Protein AF-A0A2V6ZRY5-F1 (afdb_monomer)

pLDDT: mean 78.39, std 19.91, range [30.03, 98.38]

Secondary structure (DSSP, 8-state):
------PPPP-PPPPPPPP-----HHHHHHHHHHHHHHHHHHHHHHHHHHHHHHHH-SS--HHHHHHHHHHHHHHTT-SEEEEEEEETTEEEEEEEEESS---STTT-EEE--TTSHHHHHHHHTS-EEES-TTS-TTT-HHHHHHHHHHT--EEEEEEEEETTEEEEEEEEEESS--PPPHHHHHHHHHHHHHHHHHHHHHHHHHHHHHHHHHHHHHHHHHHHHHH-TT--HHHHHHHHHHHHHHTT-S-EEEEEE-SSEEEEEEEES--HHHHTTHHHH-SEE--TTSHHHHHHHH-S----S-STTSPPPTT---------PPPP-

Sequence (329 aa):
MRRDAKPTKAKVEARPSAARKPRERKGSTVRDLEKHLAEALEREKATSEILRVIGSSSTDIQPVFDTVAESAARLCQASDTSIFRLDGDRLRRVAHHGSIPAGVIGGFTVPLVRGSFAGRSVLDGRIVHIADAQTEADEFPEGSESARRLGFRAILCIPLIREGVTIGAISLRDTKVRLFTDRQVALLQTFADQAVIAIENVRLFNETKEALAQQTATGEILRVISSSPTDVQPVFDVIVERAVRLCGARFGRVYRYDGDTIHMVAGYGLGAAGLGVVHRIFPRPASADTIVGRVILTRQPACRHCYRECAPLPGARAEEPRARSRQPA

Solvent-accessible surface area (backbone atoms only — not comparable to full-atom values): 18730 Å² total; per-residue (Å²): 136,90,82,89,87,80,86,90,77,92,78,86,83,78,80,83,80,81,81,78,77,82,91,67,73,68,67,58,54,51,54,53,49,51,50,51,49,51,57,49,49,53,53,50,49,50,52,51,48,50,53,50,44,44,72,72,35,55,85,50,58,63,68,44,44,44,50,48,21,43,49,47,14,64,76,55,70,35,49,17,17,38,33,29,36,59,55,91,70,27,31,33,29,73,26,69,29,63,78,57,81,66,70,61,77,69,71,43,65,44,63,61,36,70,29,21,56,58,22,29,9,34,77,68,64,34,76,37,78,38,34,49,34,55,74,39,44,88,73,19,43,59,28,11,51,51,18,58,75,50,57,36,17,13,39,39,23,41,38,25,62,54,99,89,42,54,53,19,29,41,34,41,32,22,68,53,76,42,75,80,49,72,68,42,52,53,50,50,48,53,50,34,55,52,50,40,53,42,54,47,48,34,49,54,45,50,53,51,52,51,50,49,52,53,50,51,55,50,52,50,49,51,49,43,48,69,74,31,82,88,49,68,62,68,40,42,44,51,50,22,43,51,51,18,64,76,68,71,46,78,50,34,68,36,73,47,71,81,85,63,38,32,33,74,74,27,68,26,70,64,52,77,73,55,56,72,46,45,74,77,59,34,71,34,69,69,39,74,93,38,74,68,24,31,28,67,75,68,73,45,94,78,85,80,96,67,79,86,83,58,81,71,62,94,87,62,80,80,78,77,81,78,79,80,76,84,76,91,131

Foldseek 3Di:
DDDDDDDDDDDDDDDDDDDDDDPDPPPVVVVVVVVVVVLVVLLVVLLVVLVVCLVVCLADLLVSQQSLFVSLCVSLVFQKKWWWFDDPQWTATQYIDHDFDDPDHRPDIDGLDQLAQFNVCQVVVHKRWFQAQLPCCPRRVVNNVVCVVRQWGTKIWHFLADPNHTGTIMMGTHNHRDTGDPVSVVSSNSSSPSSSVSVVSNVVSVVVVLVVLVVVLVVVLVVQCVVCVPDCLVSQASVQVSVCVSVVHQKGWDWDDPPFWIATRYMDNQDPVRVVVRVVPPGDGQDCLDLVSVCVVVVDHDDDPDPVPDDDDVPDDDDDPPDPDDDDD

Structure (mmCIF, N/CA/C/O backbone):
data_AF-A0A2V6ZRY5-F1
#
_entry.id   AF-A0A2V6ZRY5-F1
#
loop_
_atom_site.group_PDB
_atom_site.id
_atom_site.type_symbol
_atom_site.label_atom_id
_atom_site.label_alt_id
_atom_site.label_comp_id
_atom_site.label_asym_id
_atom_site.label_entity_id
_atom_site.label_seq_id
_atom_site.pdbx_PDB_ins_code
_atom_site.Cartn_x
_atom_site.Cartn_y
_atom_site.Cartn_z
_atom_site.occupancy
_atom_site.B_iso_or_equiv
_atom_site.auth_seq_id
_atom_site.auth_comp_id
_atom_site.auth_asym_id
_atom_site.auth_atom_id
_atom_site.pdbx_PDB_model_num
ATOM 1 N N . MET A 1 1 ? -84.187 36.706 65.113 1.00 35.41 1 MET A N 1
ATOM 2 C CA . MET A 1 1 ? -84.278 38.125 64.691 1.00 35.41 1 MET A CA 1
ATOM 3 C C . MET A 1 1 ? -82.862 38.683 64.631 1.00 35.41 1 MET A C 1
ATOM 5 O O . MET A 1 1 ? -82.179 38.656 65.639 1.00 35.41 1 MET A O 1
ATOM 9 N N . ARG A 1 2 ? -82.295 38.719 63.420 1.00 35.34 2 ARG A N 1
ATOM 10 C CA . ARG A 1 2 ? -81.981 39.919 62.609 1.00 35.34 2 ARG A CA 1
ATOM 11 C C . ARG A 1 2 ? -80.841 40.775 63.194 1.00 35.34 2 ARG A C 1
ATOM 13 O O . ARG A 1 2 ? -81.041 41.492 64.162 1.00 35.34 2 ARG A O 1
ATOM 20 N N . ARG A 1 3 ? -79.669 40.676 62.551 1.00 31.88 3 ARG A N 1
ATOM 21 C CA . ARG A 1 3 ? -78.546 41.624 62.601 1.00 31.88 3 ARG A CA 1
ATOM 22 C C . ARG A 1 3 ? -78.358 42.221 61.207 1.00 31.88 3 ARG A C 1
ATOM 24 O O . ARG A 1 3 ? -78.530 41.521 60.211 1.00 31.88 3 ARG A O 1
ATOM 31 N N . ASP A 1 4 ? -78.038 43.506 61.206 1.00 33.28 4 ASP A N 1
ATOM 32 C CA . ASP A 1 4 ? -77.989 44.422 60.073 1.00 33.28 4 ASP A CA 1
ATOM 33 C C . ASP A 1 4 ? -76.926 44.112 59.013 1.00 33.28 4 ASP A C 1
ATOM 35 O O . ASP A 1 4 ? -75.841 43.601 59.296 1.00 33.28 4 ASP A O 1
ATOM 39 N N . ALA A 1 5 ? -77.258 44.499 57.780 1.00 35.84 5 ALA A N 1
ATOM 40 C CA . ALA A 1 5 ? -76.415 44.442 56.596 1.00 35.84 5 ALA A CA 1
ATOM 41 C C . ALA A 1 5 ? -75.591 45.734 56.417 1.00 35.84 5 ALA A C 1
ATOM 43 O O . ALA A 1 5 ? -76.084 46.841 56.632 1.00 35.84 5 ALA A O 1
ATOM 44 N N . LYS A 1 6 ? -74.346 45.587 55.943 1.00 35.59 6 LYS A N 1
ATOM 45 C CA . LYS A 1 6 ? -73.490 46.657 55.395 1.00 35.59 6 LYS A CA 1
ATOM 46 C C . LYS A 1 6 ? -72.844 46.191 54.076 1.00 35.59 6 LYS A C 1
ATOM 48 O O . LYS A 1 6 ? -72.680 44.987 53.892 1.00 35.59 6 LYS A O 1
ATOM 53 N N . PRO A 1 7 ? -72.498 47.116 53.156 1.00 37.16 7 PRO A N 1
ATOM 54 C CA . PRO A 1 7 ? -72.316 46.816 51.737 1.00 37.16 7 PRO A CA 1
ATOM 55 C C . PRO A 1 7 ? -70.890 46.384 51.363 1.00 37.16 7 PRO A C 1
ATOM 57 O O . PRO A 1 7 ? -69.896 46.838 51.932 1.00 37.16 7 PRO A O 1
ATOM 60 N N . THR A 1 8 ? -70.818 45.528 50.346 1.00 31.80 8 THR A N 1
ATOM 61 C CA . THR A 1 8 ? -69.624 44.874 49.801 1.00 31.80 8 THR A CA 1
ATOM 62 C C . THR A 1 8 ? -68.869 45.793 48.833 1.00 31.80 8 THR A C 1
ATOM 64 O O . THR A 1 8 ? -69.433 46.246 47.840 1.00 31.80 8 THR A O 1
ATOM 67 N N . LYS A 1 9 ? -67.575 46.043 49.082 1.00 33.91 9 LYS A N 1
ATOM 68 C CA . LYS A 1 9 ? -66.641 46.624 48.099 1.00 33.91 9 LYS A CA 1
ATOM 69 C C . LYS A 1 9 ? -65.772 45.520 47.491 1.00 33.91 9 LYS A C 1
ATOM 71 O O . LYS A 1 9 ? -65.221 44.692 48.213 1.00 33.91 9 LYS A O 1
ATOM 76 N N . ALA A 1 10 ? -65.673 45.543 46.165 1.00 35.66 10 ALA A N 1
ATOM 77 C CA . ALA A 1 10 ? -64.893 44.638 45.330 1.00 35.66 10 ALA A CA 1
ATOM 78 C C . ALA A 1 10 ? -63.391 44.680 45.659 1.00 35.66 10 ALA A C 1
ATOM 80 O O . ALA A 1 10 ? -62.819 45.754 45.858 1.00 35.66 10 ALA A O 1
ATOM 81 N N . LYS A 1 11 ? -62.751 43.504 45.672 1.00 34.44 11 LYS A N 1
ATOM 82 C CA . LYS A 1 11 ? -61.301 43.335 45.813 1.00 34.44 11 LYS A CA 1
ATOM 83 C C . LYS A 1 11 ? -60.785 42.607 44.571 1.00 34.44 11 LYS A C 1
ATOM 85 O O . LYS A 1 11 ? -61.231 41.509 44.266 1.00 34.44 11 LYS A O 1
ATOM 90 N N . VAL A 1 12 ? -59.901 43.282 43.843 1.00 32.75 12 VAL A N 1
ATOM 91 C CA . VAL A 1 12 ? -59.248 42.835 42.606 1.00 32.75 12 VAL A CA 1
ATOM 92 C C . VAL A 1 12 ? -58.371 41.611 42.890 1.00 32.75 12 VAL A C 1
ATOM 94 O O . VAL A 1 12 ? -57.521 41.656 43.779 1.00 32.75 12 VAL A O 1
ATOM 97 N N . GLU A 1 13 ? -58.576 40.528 42.139 1.00 32.94 13 GLU A N 1
ATOM 98 C CA . GLU A 1 13 ? -57.739 39.325 42.172 1.00 32.94 13 GLU A CA 1
ATOM 99 C C . GLU A 1 13 ? -56.397 39.579 41.469 1.00 32.94 13 GLU A C 1
ATOM 101 O O . GLU A 1 13 ? -56.337 39.906 40.282 1.00 32.94 13 GLU A O 1
ATOM 106 N N . ALA A 1 14 ? -55.300 39.408 42.208 1.00 34.03 14 ALA A N 1
ATOM 107 C CA . ALA A 1 14 ? -53.952 39.370 41.660 1.00 34.03 14 ALA A CA 1
ATOM 108 C C . ALA A 1 14 ? -53.638 37.948 41.161 1.00 34.03 14 ALA A C 1
ATOM 110 O O . ALA A 1 14 ? -53.681 36.988 41.929 1.00 34.03 14 ALA A O 1
ATOM 111 N N . ARG A 1 15 ? -53.296 37.818 39.872 1.00 34.38 15 ARG A N 1
ATOM 112 C CA . ARG A 1 15 ? -52.762 36.581 39.276 1.00 34.38 15 ARG A CA 1
ATOM 113 C C . ARG A 1 15 ? -51.435 36.186 39.948 1.00 34.38 15 ARG A C 1
ATOM 115 O O . ARG A 1 15 ? -50.580 37.060 40.107 1.00 34.38 15 ARG A O 1
ATOM 122 N N . PRO A 1 16 ? -51.195 34.901 40.266 1.00 38.09 16 PRO A N 1
ATOM 123 C CA . PRO A 1 16 ? -49.882 34.459 40.716 1.00 38.09 16 PRO A CA 1
ATOM 124 C C . PRO A 1 16 ? -48.860 34.532 39.572 1.00 38.09 16 PRO A C 1
ATOM 126 O O . PRO A 1 16 ? -49.174 34.299 38.401 1.00 38.09 16 PRO A O 1
ATOM 129 N N . SER A 1 17 ? -47.635 34.912 39.930 1.00 38.03 17 SER A N 1
ATOM 130 C CA . SER A 1 17 ? -46.529 35.169 39.014 1.00 38.03 17 SER A CA 1
ATOM 131 C C . SER A 1 17 ? -46.061 33.896 38.304 1.00 38.03 17 SER A C 1
ATOM 133 O O . SER A 1 17 ? -45.967 32.814 38.882 1.00 38.03 17 SER A O 1
ATOM 135 N N . ALA A 1 18 ? -45.743 34.036 37.017 1.00 42.31 18 ALA A N 1
ATOM 136 C CA . ALA A 1 18 ? -45.113 32.987 36.233 1.00 42.31 18 ALA A CA 1
ATOM 137 C C . ALA A 1 18 ? -43.723 32.667 36.806 1.00 42.31 18 ALA A C 1
ATOM 139 O O . ALA A 1 18 ? -42.818 33.505 36.781 1.00 42.31 18 ALA A O 1
ATOM 140 N N . ALA A 1 19 ? -43.544 31.436 37.287 1.00 40.00 19 ALA A N 1
ATOM 141 C CA . ALA A 1 19 ? -42.240 30.893 37.631 1.00 40.00 19 ALA A CA 1
ATOM 142 C C . ALA A 1 19 ? -41.327 30.920 36.391 1.00 40.00 19 ALA A C 1
ATOM 144 O O . ALA A 1 19 ? -41.584 30.283 35.366 1.00 40.00 19 ALA A O 1
ATOM 145 N N . ARG A 1 20 ? -40.251 31.701 36.484 1.00 42.38 20 ARG A N 1
ATOM 146 C CA . ARG A 1 20 ? -39.189 31.811 35.481 1.00 42.38 20 ARG A CA 1
ATOM 147 C C . ARG A 1 20 ? -38.480 30.452 35.376 1.00 42.38 20 ARG A C 1
ATOM 149 O O . ARG A 1 20 ? -37.844 30.025 36.334 1.00 42.38 20 ARG A O 1
ATOM 156 N N . LYS A 1 21 ? -38.568 29.773 34.225 1.00 42.03 21 LYS A N 1
ATOM 157 C CA . LYS A 1 21 ? -37.755 28.573 33.942 1.00 42.03 21 LYS A CA 1
ATOM 158 C C . LYS A 1 21 ? -36.252 28.922 34.021 1.00 42.03 21 LYS A C 1
ATOM 160 O O . LYS A 1 21 ? -35.872 29.970 33.487 1.00 42.03 21 LYS A O 1
ATOM 165 N N . PRO A 1 22 ? -35.393 28.075 34.619 1.00 39.75 22 PRO A N 1
ATOM 166 C CA . PRO A 1 22 ? -33.953 28.317 34.674 1.00 39.75 22 PRO A CA 1
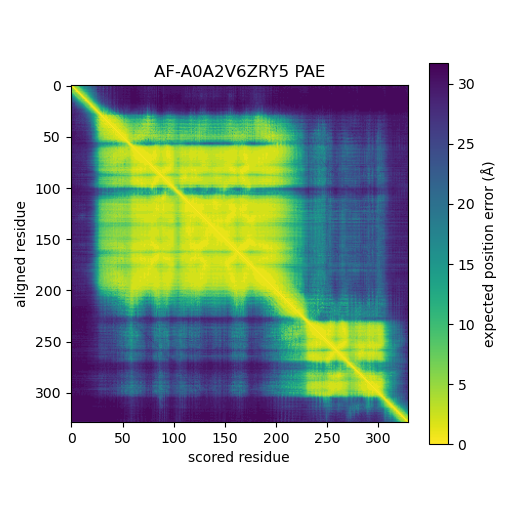ATOM 167 C C . PRO A 1 22 ? -33.320 28.392 33.275 1.00 39.75 22 PRO A C 1
ATOM 169 O O . PRO A 1 22 ? -33.523 27.527 32.419 1.00 39.75 22 PRO A O 1
ATOM 172 N N . ARG A 1 23 ? -32.535 29.450 33.044 1.00 48.59 23 ARG A N 1
ATOM 173 C CA . ARG A 1 23 ? -31.664 29.640 31.875 1.00 48.59 23 ARG A CA 1
ATOM 174 C C . ARG A 1 23 ? -30.413 28.757 32.016 1.00 48.59 23 ARG A C 1
ATOM 176 O O . ARG A 1 23 ? -29.354 29.271 32.342 1.00 48.59 23 ARG A O 1
ATOM 183 N N . GLU A 1 24 ? -30.509 27.458 31.739 1.00 46.34 24 GLU A N 1
ATOM 184 C CA . GLU A 1 24 ? -29.328 26.560 31.758 1.00 46.34 24 GLU A CA 1
ATOM 185 C C . GLU A 1 24 ? -28.996 25.885 30.417 1.00 46.34 24 GLU A C 1
ATOM 187 O O . GLU A 1 24 ? -28.011 25.168 30.304 1.00 46.34 24 GLU A O 1
ATOM 192 N N . ARG A 1 25 ? -29.734 26.162 29.335 1.00 51.06 25 ARG A N 1
ATOM 193 C CA . ARG A 1 25 ? -29.522 25.462 28.049 1.00 51.06 25 ARG A CA 1
ATOM 194 C C . ARG A 1 25 ? -28.427 26.011 27.125 1.00 51.06 25 ARG A C 1
ATOM 196 O O . ARG A 1 25 ? -28.101 25.331 26.163 1.00 51.06 25 ARG A O 1
ATOM 203 N N . LYS A 1 26 ? -27.872 27.209 27.363 1.00 52.03 26 LYS A N 1
ATOM 204 C CA . LYS A 1 26 ? -26.890 27.830 26.439 1.00 52.03 26 LYS A CA 1
ATOM 205 C C . LYS A 1 26 ? -25.437 27.389 26.665 1.00 52.03 26 LYS A C 1
ATOM 207 O O . LYS A 1 26 ? -24.651 27.440 25.731 1.00 52.03 26 LYS A O 1
ATOM 212 N N . GLY A 1 27 ? -25.073 26.968 27.879 1.00 51.88 27 GLY A N 1
ATOM 213 C CA . GLY A 1 27 ? -23.689 26.601 28.211 1.00 51.88 27 GLY A CA 1
ATOM 214 C C . GLY A 1 27 ? -23.271 25.214 27.710 1.00 51.88 27 GLY A C 1
ATOM 215 O O . GLY A 1 27 ? -22.116 25.033 27.338 1.00 51.88 27 GLY A O 1
ATOM 216 N N . SER A 1 28 ? -24.201 24.252 27.657 1.00 58.53 28 SER A N 1
ATOM 217 C CA . SER A 1 28 ? -23.922 22.909 27.128 1.00 58.53 28 SER A CA 1
ATOM 218 C C . SER A 1 28 ? -23.774 22.918 25.607 1.00 58.53 28 SER A C 1
ATOM 220 O O . SER A 1 28 ? -22.816 22.368 25.084 1.00 58.53 28 SER A O 1
ATOM 222 N N . THR A 1 29 ? -24.643 23.648 24.900 1.00 73.56 29 THR A N 1
ATOM 223 C CA . THR A 1 29 ? -24.618 23.721 23.429 1.00 73.56 29 THR A CA 1
ATOM 224 C C . THR A 1 29 ? -23.349 24.367 22.889 1.00 73.56 29 THR A C 1
ATOM 226 O O . THR A 1 29 ? -22.837 23.913 21.874 1.00 73.56 29 THR A O 1
ATOM 229 N N . VAL A 1 30 ? -22.828 25.407 23.549 1.00 81.19 30 VAL A N 1
ATOM 230 C CA . VAL A 1 30 ? -21.580 26.061 23.120 1.00 81.19 30 VAL A CA 1
ATOM 231 C C . VAL A 1 30 ? -20.383 25.127 23.298 1.00 81.19 30 VAL A C 1
ATOM 233 O O . VAL A 1 30 ? -19.605 24.988 22.365 1.00 81.19 30 VAL A O 1
ATOM 236 N N . ARG A 1 31 ? -20.278 24.412 24.426 1.00 76.19 31 ARG A N 1
ATOM 237 C CA . ARG A 1 31 ? -19.193 23.436 24.644 1.00 76.19 31 ARG A CA 1
ATOM 238 C C . ARG A 1 31 ? -19.259 22.260 23.670 1.00 76.19 31 ARG A C 1
ATOM 240 O O . ARG A 1 31 ? -18.225 21.817 23.177 1.00 76.19 31 ARG A O 1
ATOM 247 N N . ASP A 1 32 ? -20.461 21.775 23.368 1.00 78.44 32 ASP A N 1
ATOM 248 C CA . ASP A 1 32 ? -20.658 20.700 22.391 1.00 78.44 32 ASP A CA 1
ATOM 249 C C . ASP A 1 32 ? -20.286 21.164 20.969 1.00 78.44 32 ASP A C 1
ATOM 251 O O . ASP A 1 32 ? -19.623 20.437 20.229 1.00 78.44 32 ASP A O 1
ATOM 255 N N . LEU A 1 33 ? -20.643 22.402 20.602 1.00 82.88 33 LEU A N 1
ATOM 256 C CA . LEU A 1 33 ? -20.250 23.027 19.333 1.00 82.88 33 LEU A CA 1
ATOM 257 C C . LEU A 1 33 ? -18.738 23.258 19.240 1.00 82.88 33 LEU A C 1
ATOM 259 O O . LEU A 1 33 ? -18.149 22.949 18.208 1.00 82.88 33 LEU A O 1
ATOM 263 N N . GLU A 1 34 ? -18.103 23.758 20.301 1.00 87.69 34 GLU A N 1
ATOM 264 C CA . GLU A 1 34 ? -16.647 23.943 20.375 1.00 87.69 34 GLU A CA 1
ATOM 265 C C . GLU A 1 34 ? -15.915 22.609 20.207 1.00 87.69 34 GLU A C 1
ATOM 267 O O . GLU A 1 34 ? -14.947 22.524 19.449 1.00 87.69 34 GLU A O 1
ATOM 272 N N . LYS A 1 35 ? -16.417 21.543 20.840 1.00 83.81 35 LYS A N 1
ATOM 273 C CA . LYS A 1 35 ? -15.882 20.190 20.678 1.00 83.81 35 LYS A CA 1
ATOM 274 C C . LYS A 1 35 ? -16.042 19.686 19.242 1.00 83.81 35 LYS A C 1
ATOM 276 O O . LYS A 1 35 ? -15.069 19.222 18.653 1.00 83.81 35 LYS A O 1
ATOM 281 N N . HIS A 1 36 ? -17.232 19.804 18.652 1.00 82.00 36 HIS A N 1
ATOM 282 C CA . HIS A 1 36 ? -17.460 19.392 17.264 1.00 82.00 36 HIS A CA 1
ATOM 283 C C . HIS A 1 36 ? -16.598 20.181 16.273 1.00 82.00 36 HIS A C 1
ATOM 285 O O . HIS A 1 36 ? -16.081 19.595 15.320 1.00 82.00 36 HIS A O 1
ATOM 291 N N . LEU A 1 37 ? -16.411 21.483 16.505 1.00 85.94 37 LEU A N 1
ATOM 292 C CA . LEU A 1 37 ? -15.556 22.337 15.688 1.00 85.94 37 LEU A CA 1
ATOM 293 C C . LEU A 1 37 ? -14.088 21.923 15.803 1.00 85.94 37 LEU A C 1
ATOM 295 O O . LEU A 1 37 ? -13.422 21.791 14.781 1.00 85.94 37 LEU A O 1
ATOM 299 N N . ALA A 1 38 ? -13.597 21.658 17.015 1.00 83.19 38 ALA A N 1
ATOM 300 C CA . ALA A 1 38 ? -12.235 21.179 17.226 1.00 83.19 38 ALA A CA 1
ATOM 301 C C . ALA A 1 38 ? -11.992 19.841 16.510 1.00 83.19 38 ALA A C 1
ATOM 303 O O . ALA A 1 38 ? -11.007 19.687 15.792 1.00 83.19 38 ALA A O 1
ATOM 304 N N . GLU A 1 39 ? -12.921 18.890 16.627 1.00 82.69 39 GLU A N 1
ATOM 305 C CA . GLU A 1 39 ? -12.817 17.600 15.938 1.00 82.69 39 GLU A CA 1
ATOM 306 C C . GLU A 1 39 ? -12.916 17.737 14.406 1.00 82.69 39 GLU A C 1
ATOM 308 O O . GLU A 1 39 ? -12.304 16.962 13.669 1.00 82.69 39 GLU A O 1
ATOM 313 N N . ALA A 1 40 ? -13.706 18.689 13.901 1.00 83.12 40 ALA A N 1
ATOM 314 C CA . ALA A 1 40 ? -13.790 18.977 12.470 1.00 83.12 40 ALA A CA 1
ATOM 315 C C . ALA A 1 40 ? -12.489 19.601 11.944 1.00 83.12 40 ALA A C 1
ATOM 317 O O . ALA A 1 40 ? -11.995 19.173 10.901 1.00 83.12 40 ALA A O 1
ATOM 318 N N . LEU A 1 41 ? -11.913 20.541 12.696 1.00 84.38 41 LEU A N 1
ATOM 319 C CA . LEU A 1 41 ? -10.650 21.198 12.375 1.00 84.38 41 LEU A CA 1
ATOM 320 C C . LEU A 1 41 ? -9.487 20.196 12.358 1.00 84.38 41 LEU A C 1
ATOM 322 O O . LEU A 1 41 ? -8.671 20.217 11.445 1.00 84.38 41 LEU A O 1
ATOM 326 N N . GLU A 1 42 ? -9.416 19.285 13.332 1.00 83.88 42 GLU A N 1
ATOM 327 C CA . GLU A 1 42 ? -8.380 18.242 13.352 1.00 83.88 42 GLU A CA 1
ATOM 328 C C . GLU A 1 42 ? -8.496 17.294 12.152 1.00 83.88 42 GLU A C 1
ATOM 330 O O . GLU A 1 42 ? -7.490 16.943 11.531 1.00 83.88 42 GLU A O 1
ATOM 335 N N . ARG A 1 43 ? -9.725 16.942 11.754 1.00 79.06 43 ARG A N 1
ATOM 336 C CA . ARG A 1 43 ? -9.960 16.165 10.530 1.00 79.06 43 ARG A CA 1
ATOM 337 C C . ARG A 1 43 ? -9.483 16.909 9.279 1.00 79.06 43 ARG A C 1
ATOM 339 O O . ARG A 1 43 ? -8.857 16.303 8.408 1.00 79.06 43 ARG A O 1
ATOM 346 N N . GLU A 1 44 ? -9.795 18.197 9.175 1.00 85.56 44 GLU A N 1
ATOM 347 C CA . GLU A 1 44 ? -9.395 19.040 8.044 1.00 85.56 44 GLU A CA 1
ATOM 348 C C . GLU A 1 44 ? -7.873 19.194 7.966 1.00 85.56 44 GLU A C 1
ATOM 350 O O . GLU A 1 44 ? -7.296 19.046 6.887 1.00 85.56 44 GLU A O 1
ATOM 355 N N . LYS A 1 45 ? -7.207 19.401 9.108 1.00 84.75 45 LYS A N 1
ATOM 356 C CA . LYS A 1 45 ? -5.744 19.470 9.190 1.00 84.75 45 LYS A CA 1
ATOM 357 C C . LYS A 1 45 ? -5.088 18.183 8.708 1.00 84.75 45 LYS A C 1
ATOM 359 O O . LYS A 1 45 ? -4.198 18.260 7.870 1.00 84.75 45 LYS A O 1
ATOM 364 N N . ALA A 1 46 ? -5.538 17.020 9.182 1.00 79.94 46 ALA A N 1
ATOM 365 C CA . ALA A 1 46 ? -4.952 15.744 8.766 1.00 79.94 46 ALA A CA 1
ATOM 366 C C . ALA A 1 46 ? -5.174 15.462 7.274 1.00 79.94 46 ALA A C 1
ATOM 368 O O . ALA A 1 46 ? -4.260 15.035 6.578 1.00 79.94 46 ALA A O 1
ATOM 369 N N . THR A 1 47 ? -6.368 15.771 6.764 1.00 81.69 47 THR A N 1
ATOM 370 C CA . THR A 1 47 ? -6.668 15.686 5.326 1.00 81.69 47 THR A CA 1
ATOM 371 C C . THR A 1 47 ? -5.736 16.596 4.521 1.00 81.69 47 THR A C 1
ATOM 373 O O . THR A 1 47 ? -5.137 16.165 3.539 1.00 81.69 47 THR A O 1
ATOM 376 N N . SER A 1 48 ? -5.567 17.846 4.955 1.00 81.94 48 SER A N 1
ATOM 377 C CA . SER A 1 48 ? -4.691 18.819 4.292 1.00 81.94 48 SER A CA 1
ATOM 378 C C . SER A 1 48 ? -3.222 18.408 4.351 1.00 81.94 48 SER A C 1
ATOM 380 O O . SER A 1 48 ? -2.482 18.609 3.392 1.00 81.94 48 SER A O 1
ATOM 382 N N . GLU A 1 49 ? -2.791 17.812 5.460 1.00 84.31 49 GLU A N 1
ATOM 383 C CA . GLU A 1 49 ? -1.445 17.280 5.626 1.00 84.31 49 GLU A CA 1
ATOM 384 C C . GLU A 1 49 ? -1.173 16.119 4.669 1.00 84.31 49 GLU A C 1
ATOM 386 O O . GLU A 1 49 ? -0.174 16.166 3.954 1.00 84.31 49 GLU A O 1
ATOM 391 N N . ILE A 1 50 ? -2.081 15.141 4.575 1.00 84.31 50 ILE A N 1
ATOM 392 C CA . ILE A 1 50 ? -1.968 14.038 3.610 1.00 84.31 50 ILE A CA 1
ATOM 393 C C . ILE A 1 50 ? -1.898 14.594 2.184 1.00 84.31 50 ILE A C 1
ATOM 395 O O . ILE A 1 50 ? -0.979 14.256 1.440 1.00 84.31 50 ILE A O 1
ATOM 399 N N . LEU A 1 51 ? -2.804 15.505 1.813 1.00 79.94 51 LEU A N 1
ATOM 400 C CA . LEU A 1 51 ? -2.803 16.132 0.486 1.00 79.94 51 LEU A CA 1
ATOM 401 C C . LEU A 1 51 ? -1.504 16.902 0.198 1.00 79.94 51 LEU A C 1
ATOM 403 O O . LEU A 1 51 ? -0.981 16.833 -0.914 1.00 79.94 51 LEU A O 1
ATOM 407 N N . ARG A 1 52 ? -0.943 17.595 1.195 1.00 82.69 52 ARG A N 1
ATOM 408 C CA . ARG A 1 52 ? 0.351 18.282 1.076 1.00 82.69 52 ARG A CA 1
ATOM 409 C C . ARG A 1 52 ? 1.489 17.291 0.828 1.00 82.69 52 ARG A C 1
ATOM 411 O O . ARG A 1 52 ? 2.308 17.545 -0.050 1.00 82.69 52 ARG A O 1
ATOM 418 N N . VAL A 1 53 ? 1.527 16.175 1.562 1.00 80.69 53 VAL A N 1
ATOM 419 C CA . VAL A 1 53 ? 2.549 15.126 1.383 1.00 80.69 53 VAL A CA 1
ATOM 420 C C . VAL A 1 53 ? 2.425 14.470 0.007 1.00 80.69 53 VAL A C 1
ATOM 422 O O . VAL A 1 53 ? 3.445 14.224 -0.636 1.00 80.69 53 VAL A O 1
ATOM 425 N N . ILE A 1 54 ? 1.200 14.253 -0.486 1.00 77.88 54 ILE A N 1
ATOM 426 C CA . ILE A 1 54 ? 0.951 13.781 -1.858 1.00 77.88 54 ILE A CA 1
ATOM 427 C C . ILE A 1 54 ? 1.529 14.770 -2.875 1.00 77.88 54 ILE A C 1
ATOM 429 O O . ILE A 1 54 ? 2.218 14.361 -3.806 1.00 77.88 54 ILE A O 1
ATOM 433 N N . GLY A 1 55 ? 1.290 16.070 -2.683 1.00 71.81 55 GLY A N 1
ATOM 434 C CA . GLY A 1 55 ? 1.803 17.115 -3.570 1.00 71.81 55 GLY A CA 1
ATOM 435 C C . GLY A 1 55 ? 3.332 17.230 -3.580 1.00 71.81 55 GLY A C 1
ATOM 436 O O . GLY A 1 55 ? 3.905 17.572 -4.611 1.00 71.81 55 GLY A O 1
ATOM 437 N N . SER A 1 56 ? 4.004 16.930 -2.464 1.00 75.25 56 SER A N 1
ATOM 438 C CA . SER A 1 56 ? 5.467 17.018 -2.358 1.00 75.25 56 SER A CA 1
ATOM 439 C C . SER A 1 56 ? 6.213 15.732 -2.726 1.00 75.25 56 SER A C 1
ATOM 441 O O . SER A 1 56 ? 7.425 15.786 -2.926 1.00 75.25 56 SER A O 1
ATOM 443 N N . SER A 1 57 ? 5.528 14.584 -2.803 1.00 68.94 57 SER A N 1
ATOM 444 C CA . SER A 1 57 ? 6.154 13.255 -2.932 1.00 68.94 57 SER A CA 1
ATOM 445 C C . SER A 1 57 ? 5.781 12.579 -4.258 1.00 68.94 57 SER A C 1
ATOM 447 O O . SER A 1 57 ? 5.133 11.538 -4.288 1.00 68.94 57 SER A O 1
ATOM 449 N N . SER A 1 58 ? 6.182 13.178 -5.384 1.00 67.56 58 SER A N 1
ATOM 450 C CA . SER A 1 58 ? 5.831 12.682 -6.729 1.00 67.56 58 SER A CA 1
ATOM 451 C C . SER A 1 58 ? 6.558 11.394 -7.141 1.00 67.56 58 SER A C 1
ATOM 453 O O . SER A 1 58 ? 6.090 10.682 -8.026 1.00 67.56 58 SER A O 1
ATOM 455 N N . THR A 1 59 ? 7.693 11.083 -6.510 1.00 71.69 59 THR A N 1
ATOM 456 C CA . THR A 1 59 ? 8.568 9.954 -6.874 1.00 71.69 59 THR A CA 1
ATOM 457 C C . THR A 1 59 ? 8.575 8.809 -5.865 1.00 71.69 59 THR A C 1
ATOM 459 O O . THR A 1 59 ? 9.032 7.718 -6.197 1.00 71.69 59 THR A O 1
ATOM 462 N N . ASP A 1 60 ? 8.132 9.052 -4.630 1.00 80.62 60 ASP A N 1
ATOM 463 C CA . ASP A 1 60 ? 8.133 8.067 -3.547 1.00 80.62 60 ASP A CA 1
ATOM 464 C C . ASP A 1 60 ? 6.808 8.125 -2.796 1.00 80.62 60 ASP A C 1
ATOM 466 O O . ASP A 1 60 ? 6.376 9.174 -2.325 1.00 80.62 60 ASP A O 1
ATOM 470 N N . ILE A 1 61 ? 6.169 6.968 -2.691 1.00 86.94 61 ILE A N 1
ATOM 471 C CA . ILE A 1 61 ? 4.870 6.825 -2.053 1.00 86.94 61 ILE A CA 1
ATOM 472 C C . ILE A 1 61 ? 4.958 6.547 -0.555 1.00 86.94 61 ILE A C 1
ATOM 474 O O . ILE A 1 61 ? 3.978 6.745 0.165 1.00 86.94 61 ILE A O 1
ATOM 478 N N . GLN A 1 62 ? 6.110 6.080 -0.068 1.00 89.19 62 GLN A N 1
ATOM 479 C CA . GLN A 1 62 ? 6.251 5.639 1.315 1.00 89.19 62 GLN A CA 1
ATOM 480 C C . GLN A 1 62 ? 5.867 6.728 2.336 1.00 89.19 62 GLN A C 1
ATOM 482 O O . GLN A 1 62 ? 5.077 6.417 3.231 1.00 89.19 62 GLN A O 1
ATOM 487 N N . PRO A 1 63 ? 6.270 8.009 2.171 1.00 90.12 63 PRO A N 1
ATOM 488 C CA . PRO A 1 63 ? 5.868 9.072 3.093 1.00 90.12 63 PRO A CA 1
ATOM 489 C C . PRO A 1 63 ? 4.349 9.258 3.186 1.00 90.12 63 PRO A C 1
ATOM 491 O O . PRO A 1 63 ? 3.820 9.563 4.257 1.00 90.12 63 PRO A O 1
ATOM 494 N N . VAL A 1 64 ? 3.623 9.050 2.080 1.00 89.94 64 VAL A N 1
ATOM 495 C CA . VAL A 1 64 ? 2.158 9.149 2.070 1.00 89.94 64 VAL A CA 1
ATOM 496 C C . VAL A 1 64 ? 1.549 8.012 2.882 1.00 89.94 64 VAL A C 1
ATOM 498 O O . VAL A 1 64 ? 0.675 8.257 3.712 1.00 89.94 64 VAL A O 1
ATOM 501 N N . PHE A 1 65 ? 2.016 6.777 2.682 1.00 91.88 65 PHE A N 1
ATOM 502 C CA . PHE A 1 65 ? 1.512 5.634 3.441 1.00 91.88 65 PHE A CA 1
ATOM 503 C C . PHE A 1 65 ? 1.759 5.780 4.942 1.00 91.88 65 PHE A C 1
ATOM 505 O O . PHE A 1 65 ? 0.852 5.510 5.731 1.00 91.88 65 PHE A O 1
ATOM 512 N N . ASP A 1 66 ? 2.943 6.245 5.331 1.00 91.94 66 ASP A N 1
ATOM 513 C CA . ASP A 1 66 ? 3.284 6.459 6.736 1.00 91.94 66 ASP A CA 1
ATOM 514 C C . ASP A 1 66 ? 2.384 7.542 7.359 1.00 91.94 66 ASP A C 1
ATOM 516 O O . ASP A 1 66 ? 1.769 7.314 8.404 1.00 91.94 66 ASP A O 1
ATOM 520 N N . THR A 1 67 ? 2.194 8.666 6.655 1.00 92.56 67 THR A N 1
ATOM 521 C CA . THR A 1 67 ? 1.317 9.770 7.095 1.00 92.56 67 THR A CA 1
ATOM 522 C C . THR A 1 67 ? -0.143 9.328 7.238 1.00 92.56 67 THR A C 1
ATOM 524 O O . THR A 1 67 ? -0.821 9.694 8.204 1.00 92.56 67 THR A O 1
ATOM 527 N N . VAL A 1 68 ? -0.646 8.527 6.290 1.00 93.38 68 VAL A N 1
ATOM 528 C CA . VAL A 1 68 ? -2.010 7.982 6.338 1.00 93.38 68 VAL A CA 1
ATOM 529 C C . VAL A 1 68 ? -2.166 7.024 7.517 1.00 93.38 68 VAL A C 1
ATOM 531 O O . VAL A 1 68 ? -3.148 7.131 8.251 1.00 93.38 68 VAL A O 1
ATOM 534 N N . ALA A 1 69 ? -1.210 6.114 7.733 1.00 94.38 69 ALA A N 1
ATOM 535 C CA . ALA A 1 69 ? -1.275 5.146 8.825 1.00 94.38 69 ALA A CA 1
ATOM 536 C C . ALA A 1 69 ? -1.306 5.838 10.200 1.00 94.38 69 ALA A C 1
ATOM 538 O O . ALA A 1 69 ? -2.144 5.500 11.044 1.00 94.38 69 ALA A O 1
ATOM 539 N N . GLU A 1 70 ? -0.443 6.837 10.395 1.00 94.44 70 GLU A N 1
ATOM 540 C CA . GLU A 1 70 ? -0.388 7.655 11.609 1.00 94.44 70 GLU A CA 1
ATOM 541 C C . GLU A 1 70 ? -1.676 8.459 11.824 1.00 94.44 70 GLU A C 1
ATOM 543 O O . GLU A 1 70 ? -2.299 8.385 12.888 1.00 94.44 70 GLU A O 1
ATOM 548 N N . SER A 1 71 ? -2.126 9.189 10.801 1.00 93.69 71 SER A N 1
ATOM 549 C CA . SER A 1 71 ? -3.336 10.014 10.887 1.00 93.69 71 SER A CA 1
ATOM 550 C C . SER A 1 71 ? -4.581 9.176 11.168 1.00 93.69 71 SER A C 1
ATOM 552 O O . SER A 1 71 ? -5.417 9.566 11.988 1.00 93.69 71 SER A O 1
ATOM 554 N N . ALA A 1 72 ? -4.686 8.004 10.538 1.00 94.75 72 ALA A N 1
ATOM 555 C CA . ALA A 1 72 ? -5.769 7.057 10.758 1.00 94.75 72 ALA A CA 1
ATOM 556 C C . ALA A 1 72 ? -5.783 6.529 12.200 1.00 94.75 72 ALA A C 1
ATOM 558 O O . ALA A 1 72 ? -6.839 6.561 12.836 1.00 94.75 72 ALA A O 1
ATOM 559 N N . ALA A 1 73 ? -4.628 6.119 12.741 1.00 94.06 73 ALA A N 1
ATOM 560 C CA . ALA A 1 73 ? -4.532 5.621 14.116 1.00 94.06 73 ALA A CA 1
ATOM 561 C C . ALA A 1 73 ? -4.952 6.706 15.117 1.00 94.06 73 ALA A C 1
ATOM 563 O O . ALA A 1 73 ? -5.819 6.484 15.966 1.00 94.06 73 ALA A O 1
ATOM 564 N N . ARG A 1 74 ? -4.390 7.910 14.956 1.00 93.62 74 ARG A N 1
ATOM 565 C CA . ARG A 1 74 ? -4.627 9.062 15.831 1.00 93.62 74 ARG A CA 1
ATOM 566 C C . ARG A 1 74 ? -6.089 9.508 15.824 1.00 93.62 74 ARG A C 1
ATOM 568 O O . ARG A 1 74 ? -6.701 9.619 16.884 1.00 93.62 74 ARG A O 1
ATOM 575 N N . LEU A 1 75 ? -6.669 9.753 14.649 1.00 91.31 75 LEU A N 1
ATOM 576 C CA . LEU A 1 75 ? -8.018 10.323 14.544 1.00 91.31 75 LEU A CA 1
ATOM 577 C C . LEU A 1 75 ? -9.133 9.301 14.779 1.00 91.31 75 LEU A C 1
ATOM 579 O O . LEU A 1 75 ? -10.206 9.666 15.262 1.00 91.31 75 LEU A O 1
ATOM 583 N N . CYS A 1 76 ? -8.888 8.021 14.489 1.00 93.06 76 CYS A N 1
ATOM 584 C CA . CYS A 1 76 ? -9.830 6.949 14.817 1.00 93.06 76 CYS A CA 1
ATOM 585 C C . CYS A 1 76 ? -9.609 6.361 16.218 1.00 93.06 76 CYS A C 1
ATOM 587 O O . CYS A 1 76 ? -10.319 5.425 16.606 1.00 93.06 76 CYS A O 1
ATOM 589 N N . GLN A 1 77 ? -8.646 6.908 16.971 1.00 92.19 77 GLN A N 1
ATOM 590 C CA . GLN A 1 77 ? -8.271 6.462 18.315 1.00 92.19 77 GLN A CA 1
ATOM 591 C C . GLN A 1 77 ? -8.064 4.940 18.363 1.00 92.19 77 GLN A C 1
ATOM 593 O O . GLN A 1 77 ? -8.537 4.259 19.273 1.00 92.19 77 GLN A O 1
ATOM 598 N N . ALA A 1 78 ? -7.446 4.394 17.316 1.00 93.81 78 ALA A N 1
ATOM 599 C CA . ALA A 1 78 ? -7.145 2.976 17.209 1.00 93.81 78 ALA A CA 1
ATOM 600 C C . ALA A 1 78 ? -5.800 2.690 17.879 1.00 93.81 78 ALA A C 1
ATOM 602 O O . ALA A 1 78 ? -4.900 3.529 17.862 1.00 93.81 78 ALA A O 1
ATOM 603 N N . SER A 1 79 ? -5.648 1.486 18.429 1.00 93.38 79 SER A N 1
ATOM 604 C CA . SER A 1 79 ? -4.348 1.038 18.943 1.00 93.38 79 SER A CA 1
ATOM 605 C C . SER A 1 79 ? -3.325 0.848 17.813 1.00 93.38 79 SER A C 1
ATOM 607 O O . SER A 1 79 ? -2.118 0.866 18.061 1.00 93.38 79 SER A O 1
ATOM 609 N N . ASP A 1 80 ? -3.805 0.629 16.583 1.00 94.94 80 ASP A N 1
ATOM 610 C CA . ASP A 1 80 ? -2.971 0.310 15.434 1.00 94.94 80 ASP A CA 1
ATOM 611 C C . ASP A 1 80 ? -3.652 0.552 14.079 1.00 94.94 80 ASP A C 1
ATOM 613 O O . ASP A 1 80 ? -4.852 0.313 13.921 1.00 94.94 80 ASP A O 1
ATOM 617 N N . THR A 1 81 ? -2.843 0.941 13.092 1.00 96.00 81 THR A N 1
ATOM 618 C CA . THR A 1 81 ? -3.165 0.951 11.666 1.00 96.00 81 THR A CA 1
ATOM 619 C C . THR A 1 81 ? -2.126 0.163 10.871 1.00 96.00 81 THR A C 1
ATOM 621 O O . THR A 1 81 ? -0.920 0.298 11.080 1.00 96.00 81 THR A O 1
ATOM 624 N N . SER A 1 82 ? -2.576 -0.582 9.863 1.00 94.88 82 SER A N 1
ATOM 625 C CA . SER A 1 82 ? -1.727 -1.175 8.827 1.00 94.88 82 SER A CA 1
ATOM 626 C C . SER A 1 82 ? -2.273 -0.889 7.431 1.00 94.88 82 SER A C 1
ATOM 628 O O . SER A 1 82 ? -3.472 -1.022 7.197 1.00 94.88 82 SER A O 1
ATOM 630 N N . ILE A 1 83 ? -1.388 -0.562 6.490 1.00 95.56 83 ILE A N 1
ATOM 631 C CA . ILE A 1 83 ? -1.720 -0.446 5.064 1.00 95.56 83 ILE A CA 1
ATOM 632 C C . ILE A 1 83 ? -1.117 -1.637 4.330 1.00 95.56 83 ILE A C 1
ATOM 634 O O . ILE A 1 83 ? 0.074 -1.931 4.468 1.00 95.56 83 ILE A O 1
ATOM 638 N N . PHE A 1 84 ? -1.938 -2.315 3.539 1.00 94.88 84 PHE A N 1
ATOM 639 C CA . PHE A 1 84 ? -1.562 -3.468 2.740 1.00 94.88 84 PHE A CA 1
ATOM 640 C C . PHE A 1 84 ? -1.719 -3.167 1.259 1.00 94.88 84 PHE A C 1
ATOM 642 O O . PHE A 1 84 ? -2.728 -2.602 0.841 1.00 94.88 84 PHE A O 1
ATOM 649 N N . ARG A 1 85 ? -0.750 -3.616 0.465 1.00 94.12 85 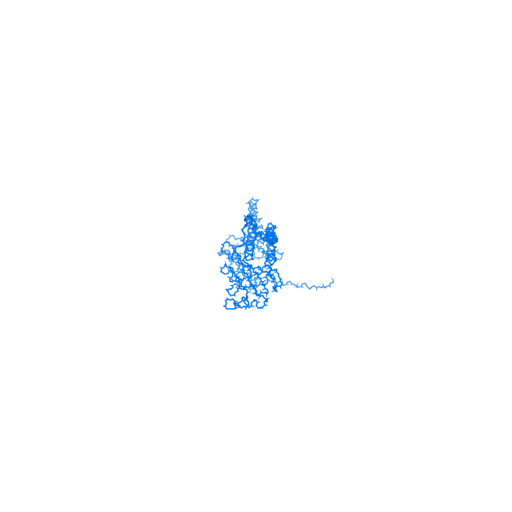ARG A N 1
ATOM 650 C CA . ARG A 1 85 ? -0.815 -3.612 -0.993 1.00 94.12 85 ARG A CA 1
ATOM 651 C C . ARG A 1 85 ? -0.937 -5.041 -1.500 1.00 94.12 85 ARG A C 1
ATOM 653 O O . ARG A 1 85 ? -0.304 -5.945 -0.951 1.00 94.12 85 ARG A O 1
ATOM 660 N N . LEU A 1 86 ? -1.750 -5.230 -2.529 1.00 93.12 86 LEU A N 1
ATOM 661 C CA . LEU A 1 86 ? -1.862 -6.504 -3.219 1.00 93.12 86 LEU A CA 1
ATOM 662 C C . LEU A 1 86 ? -0.569 -6.796 -3.995 1.00 93.12 86 LEU A C 1
ATOM 664 O O . LEU A 1 86 ? -0.067 -5.942 -4.724 1.00 93.12 86 LEU A O 1
ATOM 668 N N . ASP A 1 87 ? -0.027 -7.991 -3.796 1.00 89.31 87 ASP A N 1
ATOM 669 C CA . ASP A 1 87 ? 1.183 -8.508 -4.429 1.00 89.31 87 ASP A CA 1
ATOM 670 C C . ASP A 1 87 ? 0.943 -9.986 -4.775 1.00 89.31 87 ASP A C 1
ATOM 672 O O . ASP A 1 87 ? 1.073 -10.874 -3.929 1.00 89.31 87 ASP A O 1
ATOM 676 N N . GLY A 1 88 ? 0.466 -10.232 -5.999 1.00 88.75 88 GLY A N 1
ATOM 677 C CA . GLY A 1 88 ? 0.027 -11.557 -6.440 1.00 88.75 88 GLY A CA 1
ATOM 678 C C . GLY A 1 88 ? -1.152 -12.086 -5.617 1.00 88.75 88 GLY A C 1
ATOM 679 O O . GLY A 1 88 ? -2.226 -11.490 -5.597 1.00 88.75 88 GLY A O 1
ATOM 680 N N . ASP A 1 89 ? -0.946 -13.211 -4.937 1.00 88.81 89 ASP A N 1
ATOM 681 C CA . ASP A 1 89 ? -1.921 -13.888 -4.073 1.00 88.81 89 ASP A CA 1
ATOM 682 C C . ASP A 1 89 ? -1.814 -13.468 -2.592 1.00 88.81 89 ASP A C 1
ATOM 684 O O . ASP A 1 89 ? -2.367 -14.116 -1.694 1.00 88.81 89 ASP A O 1
ATOM 688 N N . ARG A 1 90 ? -1.078 -12.387 -2.303 1.00 91.56 90 ARG A N 1
ATOM 689 C CA . ARG A 1 90 ? -0.778 -11.938 -0.940 1.00 91.56 90 ARG A CA 1
ATOM 690 C C . ARG A 1 90 ? -0.982 -10.445 -0.759 1.00 91.56 90 ARG A C 1
ATOM 692 O O . ARG A 1 90 ? -0.824 -9.635 -1.662 1.00 91.56 90 ARG A O 1
ATOM 699 N N . LEU A 1 91 ? -1.293 -10.076 0.475 1.00 93.00 91 LEU A N 1
ATOM 700 C CA . LEU A 1 91 ? -1.356 -8.702 0.941 1.00 93.00 91 LEU A CA 1
ATOM 701 C C . LEU A 1 91 ? -0.078 -8.385 1.705 1.00 93.00 91 LEU A C 1
ATOM 703 O O . LEU A 1 91 ? 0.132 -8.861 2.823 1.00 93.00 91 LEU A O 1
ATOM 707 N N . ARG A 1 92 ? 0.790 -7.581 1.098 1.00 92.19 92 ARG A N 1
ATOM 708 C CA . ARG A 1 92 ? 2.057 -7.149 1.682 1.00 92.19 92 ARG A CA 1
ATOM 709 C C . ARG A 1 92 ? 1.847 -5.871 2.478 1.00 92.19 92 ARG A C 1
ATOM 711 O O . ARG A 1 92 ? 1.344 -4.886 1.941 1.00 92.19 92 ARG A O 1
ATOM 718 N N . ARG A 1 93 ? 2.245 -5.856 3.754 1.00 92.44 93 ARG A N 1
ATOM 719 C CA . ARG A 1 93 ? 2.158 -4.633 4.563 1.00 92.44 93 ARG A CA 1
ATOM 720 C C . ARG A 1 93 ? 3.209 -3.624 4.106 1.00 92.44 93 ARG A C 1
ATOM 722 O O . ARG A 1 93 ? 4.402 -3.925 4.159 1.00 92.44 93 ARG A O 1
ATOM 729 N N . VAL A 1 94 ? 2.757 -2.443 3.697 1.00 92.06 94 VAL A N 1
ATOM 730 C CA . VAL A 1 94 ? 3.602 -1.346 3.198 1.00 92.06 94 VAL A CA 1
ATOM 731 C C . VAL A 1 94 ? 3.771 -0.218 4.211 1.00 92.06 94 VAL A C 1
ATOM 733 O O . VAL A 1 94 ? 4.797 0.443 4.186 1.00 92.06 94 VAL A O 1
ATOM 736 N N . ALA A 1 95 ? 2.837 -0.048 5.149 1.00 92.69 95 ALA A N 1
ATOM 737 C CA . ALA A 1 95 ? 2.991 0.875 6.272 1.00 92.69 95 ALA A CA 1
ATOM 738 C C . ALA A 1 95 ? 2.290 0.354 7.526 1.00 92.69 95 ALA A C 1
ATOM 740 O O . ALA A 1 95 ? 1.388 -0.490 7.458 1.00 92.69 95 ALA A O 1
ATOM 741 N N . HIS A 1 96 ? 2.744 0.846 8.672 1.00 93.25 96 HIS A N 1
ATOM 742 C CA . HIS A 1 96 ? 2.272 0.455 9.989 1.00 93.25 96 HIS A CA 1
ATOM 743 C C . HIS A 1 96 ? 2.471 1.601 10.979 1.00 93.25 96 HIS A C 1
ATOM 745 O O . HIS A 1 96 ? 3.556 2.175 11.038 1.00 93.25 96 HIS A O 1
ATOM 751 N N . HIS A 1 97 ? 1.462 1.867 11.802 1.00 93.56 97 HIS A N 1
ATOM 752 C CA . HIS A 1 97 ? 1.568 2.784 12.929 1.00 93.56 97 HIS A CA 1
ATOM 753 C C . HIS A 1 97 ? 0.736 2.252 14.093 1.00 93.56 97 HIS A C 1
ATOM 755 O O . HIS A 1 97 ? -0.473 2.093 13.954 1.00 93.56 97 HIS A O 1
ATOM 761 N N . GLY A 1 98 ? 1.355 1.987 15.242 1.00 91.19 98 GLY A N 1
ATOM 762 C CA . GLY A 1 98 ? 0.645 1.422 16.384 1.00 91.19 98 GLY A CA 1
ATOM 763 C C . GLY A 1 98 ? 1.522 0.612 17.323 1.00 91.19 98 GLY A C 1
ATOM 764 O O . GLY A 1 98 ? 2.714 0.413 17.085 1.00 91.19 98 GLY A O 1
ATOM 765 N N . SER A 1 99 ? 0.903 0.146 18.405 1.00 86.19 99 SER A N 1
ATOM 766 C CA . SER A 1 99 ? 1.552 -0.652 19.452 1.00 86.19 99 SER A CA 1
ATOM 767 C C . SER A 1 99 ? 1.389 -2.161 19.265 1.00 86.19 99 SER A C 1
ATOM 769 O O . SER A 1 99 ? 2.022 -2.937 19.983 1.00 86.19 99 SER A O 1
ATOM 771 N N . ILE A 1 100 ? 0.549 -2.598 18.322 1.00 84.94 100 ILE A N 1
ATOM 772 C CA . ILE A 1 100 ? 0.290 -4.018 18.090 1.00 84.94 100 ILE A CA 1
ATOM 773 C C . ILE A 1 100 ? 1.471 -4.602 17.314 1.00 84.94 100 ILE A C 1
ATOM 775 O O . ILE A 1 100 ? 1.765 -4.119 16.222 1.00 84.94 100 ILE A O 1
ATOM 779 N N . PRO A 1 101 ? 2.142 -5.654 17.825 1.00 74.19 101 PRO A N 1
ATOM 780 C CA . PRO A 1 101 ? 3.308 -6.220 17.169 1.00 74.19 101 PRO A CA 1
ATOM 781 C C . PRO A 1 101 ? 3.016 -6.565 15.713 1.00 74.19 101 PRO A C 1
ATOM 783 O O . PRO A 1 101 ? 2.223 -7.443 15.369 1.00 74.19 101 PRO A O 1
ATOM 786 N N . ALA A 1 102 ? 3.692 -5.848 14.839 1.00 64.88 102 ALA A N 1
ATOM 787 C CA . ALA A 1 102 ? 3.627 -6.013 13.415 1.00 64.88 102 ALA A CA 1
ATOM 788 C C . ALA A 1 102 ? 5.074 -6.251 13.011 1.00 64.88 102 ALA A C 1
ATOM 790 O O . ALA A 1 102 ? 5.904 -5.371 13.201 1.00 64.88 102 ALA A O 1
ATOM 791 N N . GLY A 1 103 ? 5.408 -7.458 12.536 1.00 65.31 103 GLY A N 1
ATOM 792 C CA . GLY A 1 103 ? 6.775 -7.777 12.096 1.00 65.31 103 GLY A CA 1
ATOM 793 C C . GLY A 1 103 ? 7.351 -6.767 11.084 1.00 65.31 103 GLY A C 1
ATOM 794 O O . GLY A 1 103 ? 6.715 -5.780 10.723 1.00 65.31 103 GLY A O 1
ATOM 795 N N . VAL A 1 104 ? 8.545 -7.021 10.557 1.00 65.75 104 VAL A N 1
ATOM 796 C CA . VAL A 1 104 ? 9.225 -6.060 9.665 1.00 65.75 104 VAL A CA 1
ATOM 797 C C . VAL A 1 104 ? 8.316 -5.609 8.503 1.00 65.75 104 VAL A C 1
ATOM 799 O O . VAL A 1 104 ? 7.689 -6.440 7.833 1.00 65.75 104 VAL A O 1
ATOM 802 N N . ILE A 1 105 ? 8.214 -4.289 8.284 1.00 68.12 105 ILE A N 1
ATOM 803 C CA . ILE A 1 105 ? 7.494 -3.695 7.143 1.00 68.12 105 ILE A CA 1
ATOM 804 C C . ILE A 1 105 ? 8.037 -4.311 5.847 1.00 68.12 105 ILE A C 1
ATOM 806 O O . ILE A 1 105 ? 9.237 -4.522 5.698 1.00 68.12 105 ILE A O 1
ATOM 810 N N . GLY A 1 106 ? 7.147 -4.683 4.928 1.00 61.91 106 GLY A N 1
ATOM 811 C CA . GLY A 1 106 ? 7.515 -5.368 3.692 1.00 61.91 106 GLY A CA 1
ATOM 812 C C . GLY A 1 106 ? 7.878 -6.853 3.839 1.00 61.91 106 GLY A C 1
ATOM 813 O O . GLY A 1 106 ? 7.924 -7.528 2.813 1.00 61.91 106 GLY A O 1
ATOM 814 N N . GLY A 1 107 ? 8.096 -7.378 5.050 1.00 67.88 107 GLY A N 1
ATOM 815 C CA . GLY A 1 107 ? 8.304 -8.812 5.309 1.00 67.88 107 GLY A CA 1
ATOM 816 C C . GLY A 1 107 ? 7.033 -9.544 5.749 1.00 67.88 107 GLY A C 1
ATOM 817 O O . GLY A 1 107 ? 6.886 -10.744 5.530 1.00 67.88 107 GLY A O 1
ATOM 818 N N . PHE A 1 108 ? 6.081 -8.824 6.343 1.00 79.06 108 PHE A N 1
ATOM 819 C CA . PHE A 1 108 ? 4.804 -9.399 6.751 1.00 79.06 108 PHE A CA 1
ATOM 820 C C . PHE A 1 108 ? 3.806 -9.429 5.594 1.00 79.06 108 PHE A C 1
ATOM 822 O O . PHE A 1 108 ? 3.469 -8.390 5.015 1.00 79.06 108 PHE A O 1
ATOM 829 N N . THR A 1 109 ? 3.291 -10.624 5.315 1.00 84.31 109 THR A N 1
ATOM 830 C CA . THR A 1 109 ? 2.243 -10.848 4.321 1.00 84.31 109 THR A CA 1
ATOM 831 C C . THR A 1 109 ? 1.044 -11.547 4.949 1.00 84.31 109 THR A C 1
ATOM 833 O O . THR A 1 109 ? 1.193 -12.378 5.845 1.00 84.31 109 THR A O 1
ATOM 836 N N . VAL A 1 110 ? -0.148 -11.198 4.474 1.00 83.88 110 VAL A N 1
ATOM 837 C CA . VAL A 1 110 ? -1.404 -11.889 4.784 1.00 83.88 110 VAL A CA 1
ATOM 838 C C . VAL A 1 110 ? -1.863 -12.603 3.512 1.00 83.88 110 VAL A C 1
ATOM 840 O O . VAL A 1 110 ? -1.778 -12.005 2.438 1.00 83.88 110 VAL A O 1
ATOM 843 N N . PRO A 1 111 ? -2.319 -13.863 3.577 1.00 85.56 111 PRO A N 1
ATOM 844 C CA . PRO A 1 111 ? -2.867 -14.538 2.405 1.00 85.56 111 PRO A CA 1
ATOM 845 C C . PRO A 1 111 ? -4.135 -13.831 1.901 1.00 85.56 111 PRO A C 1
ATOM 847 O O . PRO A 1 111 ? -4.990 -13.423 2.699 1.00 85.56 111 PRO A O 1
ATOM 850 N N . LEU A 1 112 ? -4.271 -13.711 0.576 1.00 94.12 112 LEU A N 1
ATOM 851 C CA . LEU A 1 112 ? -5.487 -13.216 -0.068 1.00 94.12 112 LEU A CA 1
ATOM 852 C C . LEU A 1 112 ? -6.548 -14.326 -0.101 1.00 94.12 112 LEU A C 1
ATOM 854 O O . LEU A 1 112 ? -6.825 -14.935 -1.130 1.00 94.12 112 LEU A O 1
ATOM 858 N N . VAL A 1 113 ? -7.129 -14.606 1.060 1.00 95.12 113 VAL A N 1
ATOM 859 C CA . VAL A 1 113 ? -8.177 -15.615 1.242 1.00 95.12 113 VAL A CA 1
ATOM 860 C C . VAL A 1 113 ? -9.403 -14.999 1.890 1.00 95.12 113 VAL A C 1
ATOM 862 O O . VAL A 1 113 ? -9.315 -14.018 2.630 1.00 95.12 113 VAL A O 1
ATOM 865 N N . ARG A 1 114 ? -10.564 -15.602 1.629 1.00 95.44 114 ARG A N 1
ATOM 866 C CA . ARG A 1 114 ? -11.849 -15.146 2.167 1.00 95.44 114 ARG A CA 1
ATOM 867 C C . ARG A 1 114 ? -11.906 -15.223 3.701 1.00 95.44 114 ARG A C 1
ATOM 869 O O . ARG A 1 114 ? -12.580 -14.401 4.307 1.00 95.44 114 ARG A O 1
ATOM 876 N N . GLY A 1 115 ? -11.200 -16.143 4.352 1.00 95.31 115 GLY A N 1
ATOM 877 C CA . GLY A 1 115 ? -11.221 -16.233 5.815 1.00 95.31 115 GLY A CA 1
ATOM 878 C C . GLY A 1 115 ? -10.287 -15.249 6.545 1.00 95.31 115 GLY A C 1
ATOM 879 O O . GLY A 1 115 ? -10.290 -15.197 7.773 1.00 95.31 115 GLY A O 1
ATOM 880 N N . SER A 1 116 ? -9.533 -14.399 5.832 1.00 95.56 116 SER A N 1
ATOM 881 C CA . SER A 1 116 ? -8.806 -13.274 6.438 1.00 95.56 116 SER A CA 1
ATOM 882 C C . SER A 1 116 ? -9.607 -11.972 6.313 1.00 95.56 116 SER A C 1
ATOM 884 O O . SER A 1 116 ? -10.257 -11.737 5.300 1.00 95.56 116 SER A O 1
ATOM 886 N N . PHE A 1 117 ? -9.564 -11.089 7.318 1.00 96.69 117 PHE A N 1
ATOM 887 C CA . PHE A 1 117 ? -10.359 -9.846 7.300 1.00 96.69 117 PHE A CA 1
ATOM 888 C C . PHE A 1 117 ? -9.965 -8.905 6.152 1.00 96.69 117 PHE A C 1
ATOM 890 O O . PHE A 1 117 ? -10.810 -8.462 5.375 1.00 96.69 117 PHE A O 1
ATOM 897 N N . ALA A 1 118 ? -8.661 -8.643 6.005 1.00 95.31 118 ALA A N 1
ATOM 898 C CA . ALA A 1 118 ? -8.141 -7.821 4.917 1.00 95.31 118 ALA A CA 1
ATOM 899 C C . ALA A 1 118 ? -8.312 -8.517 3.558 1.00 95.31 118 ALA A C 1
ATOM 901 O O . ALA A 1 118 ? -8.675 -7.864 2.585 1.00 95.31 118 ALA A O 1
ATOM 902 N N . GLY A 1 119 ? -8.115 -9.840 3.487 1.00 96.06 119 GLY A N 1
ATOM 903 C CA . GLY A 1 119 ? -8.318 -10.606 2.257 1.00 96.06 119 GLY A CA 1
ATOM 904 C C . GLY A 1 119 ? -9.769 -10.588 1.799 1.00 96.06 119 GLY A C 1
ATOM 905 O O . GLY A 1 119 ? -10.024 -10.310 0.633 1.00 96.06 119 GLY A O 1
ATOM 906 N N . ARG A 1 120 ? -10.728 -10.773 2.713 1.00 96.75 120 ARG A N 1
ATOM 907 C CA . ARG A 1 120 ? -12.161 -10.620 2.429 1.00 96.75 120 ARG A CA 1
ATOM 908 C C . ARG A 1 120 ? -12.484 -9.228 1.91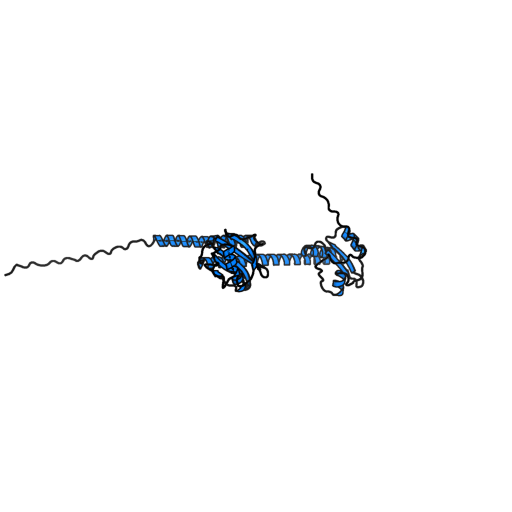1 1.00 96.75 120 ARG A C 1
ATOM 910 O O . ARG A 1 120 ? -13.148 -9.114 0.887 1.00 96.75 120 ARG A O 1
ATOM 917 N N . SER A 1 121 ? -11.998 -8.192 2.595 1.00 97.56 121 SER A N 1
ATOM 918 C CA . SER A 1 121 ? -12.233 -6.805 2.194 1.00 97.56 121 SER A CA 1
ATOM 919 C C . SER A 1 121 ? -11.730 -6.534 0.774 1.00 97.56 121 SER A C 1
ATOM 921 O O . SER A 1 121 ? -12.434 -5.907 -0.018 1.00 97.56 121 SER A O 1
ATOM 923 N N . VAL A 1 122 ? -10.558 -7.077 0.427 1.00 97.06 122 VAL A N 1
ATOM 924 C CA . VAL A 1 122 ? -9.973 -6.951 -0.912 1.00 97.06 122 VAL A CA 1
ATOM 925 C C . VAL A 1 122 ? -10.732 -7.755 -1.962 1.00 97.06 122 VAL A C 1
ATOM 927 O O . VAL A 1 122 ? -11.034 -7.224 -3.023 1.00 97.06 122 VAL A O 1
ATOM 930 N N . LEU A 1 123 ? -11.059 -9.015 -1.676 1.00 96.50 123 LEU A N 1
ATOM 931 C CA . LEU A 1 123 ? -11.732 -9.908 -2.624 1.00 96.50 123 LEU A CA 1
ATOM 932 C C . LEU A 1 123 ? -13.159 -9.457 -2.947 1.00 96.50 123 LEU A C 1
ATOM 934 O O . LEU A 1 123 ? -13.595 -9.588 -4.086 1.00 96.50 123 LEU A O 1
ATOM 938 N N . ASP A 1 124 ? -13.880 -8.938 -1.954 1.00 96.56 124 ASP A N 1
ATOM 939 C CA . ASP A 1 124 ? -15.260 -8.487 -2.134 1.00 96.56 124 ASP A CA 1
ATOM 940 C C . ASP A 1 124 ? -15.352 -7.004 -2.523 1.00 96.56 124 ASP A C 1
ATOM 942 O O . ASP A 1 124 ? -16.438 -6.534 -2.869 1.00 96.56 124 ASP A O 1
ATOM 946 N N . GLY A 1 125 ? -14.246 -6.253 -2.438 1.00 96.00 125 GLY A N 1
ATOM 947 C CA . GLY A 1 125 ? -14.233 -4.801 -2.629 1.00 96.00 125 GLY A CA 1
ATOM 948 C C . GLY A 1 125 ? -15.130 -4.073 -1.624 1.00 96.00 125 GLY A C 1
ATOM 949 O O . GLY A 1 125 ? -15.757 -3.069 -1.960 1.00 96.00 125 GLY A O 1
ATOM 950 N N . ARG A 1 126 ? -15.249 -4.601 -0.397 1.00 97.00 126 ARG A N 1
ATOM 951 C CA . ARG A 1 126 ? -16.189 -4.124 0.632 1.00 97.00 126 ARG A CA 1
ATOM 952 C C . ARG A 1 126 ? -15.516 -3.919 1.981 1.00 97.00 126 ARG A C 1
ATOM 954 O O . ARG A 1 126 ? -14.481 -4.509 2.286 1.00 97.00 126 ARG A O 1
ATOM 961 N N . ILE A 1 127 ? -16.132 -3.071 2.798 1.00 97.88 127 ILE A N 1
ATOM 962 C CA . ILE A 1 127 ? -15.702 -2.828 4.174 1.00 97.88 127 ILE A CA 1
ATOM 963 C C . ILE A 1 127 ? -15.967 -4.085 5.009 1.00 97.88 127 ILE A C 1
ATOM 965 O O . ILE A 1 127 ? -17.052 -4.659 4.941 1.00 97.88 127 ILE A O 1
ATOM 969 N N . VAL A 1 128 ? -14.981 -4.486 5.811 1.00 98.12 128 VAL A N 1
ATOM 970 C CA . VAL A 1 128 ? -15.132 -5.512 6.854 1.00 98.12 128 VAL A CA 1
ATOM 971 C C . VAL A 1 128 ? -14.962 -4.825 8.199 1.00 98.12 128 VAL A C 1
ATOM 973 O O . VAL A 1 128 ? -13.931 -4.205 8.447 1.00 98.12 128 VAL A O 1
ATOM 976 N N . HIS A 1 129 ? -15.968 -4.908 9.065 1.00 98.06 129 HIS A N 1
ATOM 977 C CA . HIS A 1 129 ? -15.991 -4.189 10.337 1.00 98.06 129 HIS A CA 1
ATOM 978 C C . HIS A 1 129 ? -16.511 -5.105 11.440 1.00 98.06 129 HIS A C 1
ATOM 980 O O . HIS A 1 129 ? -17.670 -5.505 11.432 1.00 98.06 129 HIS A O 1
ATOM 986 N N . ILE A 1 130 ? -15.626 -5.463 12.369 1.00 98.00 130 ILE A N 1
ATOM 987 C CA . ILE A 1 130 ? -15.859 -6.518 13.355 1.00 98.00 130 ILE A CA 1
ATOM 988 C C . ILE A 1 130 ? -15.494 -6.004 14.747 1.00 98.00 130 ILE A C 1
ATOM 990 O O . ILE A 1 130 ? -14.421 -5.428 14.953 1.00 98.00 130 ILE A O 1
ATOM 994 N N . ALA A 1 131 ? -16.397 -6.226 15.705 1.00 97.56 131 ALA A N 1
ATOM 995 C CA . ALA A 1 131 ? -16.228 -5.786 17.086 1.00 97.56 131 ALA A CA 1
ATOM 996 C C . ALA A 1 131 ? -15.274 -6.678 17.891 1.00 97.56 131 ALA A C 1
ATOM 998 O O . ALA A 1 131 ? -14.493 -6.162 18.693 1.00 97.56 131 ALA A O 1
ATOM 999 N N . ASP A 1 132 ? -15.361 -7.996 17.678 1.00 98.06 132 ASP A N 1
ATOM 1000 C CA . ASP A 1 132 ? -14.527 -9.007 18.327 1.00 98.06 132 ASP A CA 1
ATOM 1001 C C . ASP A 1 132 ? -14.006 -10.057 17.331 1.00 98.06 132 ASP A C 1
ATOM 1003 O O . ASP A 1 132 ? -14.508 -11.162 17.189 1.00 98.06 132 ASP A O 1
ATOM 1007 N N . ALA A 1 133 ? -12.927 -9.707 16.650 1.00 96.88 133 ALA A N 1
ATOM 1008 C CA . ALA A 1 133 ? -12.199 -10.509 15.688 1.00 96.88 133 ALA A CA 1
ATOM 1009 C C . ALA A 1 133 ? -11.712 -11.858 16.228 1.00 96.88 133 ALA A C 1
ATOM 1011 O O . ALA A 1 133 ? -11.337 -12.705 15.431 1.00 96.88 133 ALA A O 1
ATOM 1012 N N . GLN A 1 134 ? -11.660 -12.088 17.543 1.00 97.38 134 GLN A N 1
ATOM 1013 C CA . GLN A 1 134 ? -11.217 -13.382 18.072 1.00 97.38 134 GLN A CA 1
ATOM 1014 C C . GLN A 1 134 ? -12.334 -14.428 18.109 1.00 97.38 134 GLN A C 1
ATOM 1016 O O . GLN A 1 134 ? -12.021 -15.616 18.228 1.00 97.38 134 GLN A O 1
ATOM 1021 N N . THR A 1 135 ? -13.597 -14.007 18.004 1.00 96.50 135 THR A N 1
ATOM 1022 C CA . THR A 1 135 ? -14.774 -14.886 18.073 1.00 96.50 135 THR A CA 1
ATOM 1023 C C . THR A 1 135 ? -15.339 -15.255 16.704 1.00 96.50 135 THR A C 1
ATOM 1025 O O . THR A 1 135 ? -16.209 -16.110 16.626 1.00 96.50 135 THR A O 1
ATOM 1028 N N . GLU A 1 136 ? -14.809 -14.688 15.621 1.00 96.12 136 GLU A N 1
ATOM 1029 C CA . GLU A 1 136 ? -15.321 -14.864 14.254 1.00 96.12 136 GLU A CA 1
ATOM 1030 C C . GLU A 1 136 ? -14.678 -16.046 13.504 1.00 96.12 136 GLU A C 1
ATOM 1032 O O . GLU A 1 136 ? -14.403 -15.969 12.307 1.00 96.12 136 GLU A O 1
ATOM 1037 N N . ALA A 1 137 ? -14.349 -17.140 14.199 1.00 95.50 137 ALA A N 1
ATOM 1038 C CA . ALA A 1 137 ? -13.575 -18.238 13.606 1.00 95.50 137 ALA A CA 1
ATOM 1039 C C . ALA A 1 137 ? -14.341 -19.009 12.516 1.00 95.50 137 ALA A C 1
ATOM 1041 O O . ALA A 1 137 ? -13.704 -19.578 11.630 1.00 95.50 137 ALA A O 1
ATOM 1042 N N . ASP A 1 138 ? -15.675 -18.998 12.566 1.00 95.94 138 ASP A N 1
ATOM 1043 C CA . ASP A 1 138 ? -16.532 -19.700 11.606 1.00 95.94 138 ASP A CA 1
ATOM 1044 C C . ASP A 1 138 ? -16.542 -19.010 10.232 1.00 95.94 138 ASP A C 1
ATOM 1046 O O . ASP A 1 138 ? -16.481 -19.673 9.197 1.00 95.94 138 ASP A O 1
ATOM 1050 N N . GLU A 1 139 ? -16.576 -17.673 10.204 1.00 95.44 139 GLU A N 1
ATOM 1051 C CA . GLU A 1 139 ? -16.561 -16.894 8.957 1.00 95.44 139 GLU A CA 1
ATOM 1052 C C . GLU A 1 139 ? -15.138 -16.483 8.534 1.00 95.44 139 GLU A C 1
ATOM 1054 O O . GLU A 1 139 ? -14.821 -16.420 7.338 1.00 95.44 139 GLU A O 1
ATOM 1059 N N . PHE A 1 140 ? -14.265 -16.235 9.516 1.00 96.81 140 PHE A N 1
ATOM 1060 C CA . PHE A 1 140 ? -12.905 -15.732 9.343 1.00 96.81 140 PHE A CA 1
ATOM 1061 C C . PHE A 1 140 ? -11.876 -16.568 10.126 1.00 96.81 140 PHE A C 1
ATOM 1063 O O . PHE A 1 140 ? -11.297 -16.074 11.105 1.00 96.81 140 PHE A O 1
ATOM 1070 N N . PRO A 1 141 ? -11.609 -17.824 9.725 1.00 96.19 141 PRO A N 1
ATOM 1071 C CA . PRO A 1 141 ? -10.684 -18.696 10.445 1.00 96.19 141 PRO A CA 1
ATOM 1072 C C . PRO A 1 141 ? -9.261 -18.119 10.531 1.00 96.19 141 PRO A C 1
ATOM 1074 O O . PRO A 1 141 ? -8.733 -17.967 11.638 1.00 96.19 141 PRO A O 1
ATOM 1077 N N . GLU A 1 142 ? -8.654 -17.708 9.410 1.00 94.44 142 GLU A N 1
ATOM 1078 C CA . GLU A 1 142 ? -7.300 -17.127 9.398 1.00 94.44 142 GLU A CA 1
ATOM 1079 C C . GLU A 1 142 ? -7.260 -15.746 10.066 1.00 94.44 142 GLU A C 1
ATOM 1081 O O . GLU A 1 142 ? -6.286 -15.391 10.739 1.00 94.44 142 GLU A O 1
ATOM 1086 N N . GLY A 1 143 ? -8.320 -14.950 9.888 1.00 94.69 143 GLY A N 1
ATOM 1087 C CA . GLY A 1 143 ? -8.475 -13.650 10.533 1.00 94.69 143 GLY A CA 1
ATOM 1088 C C . GLY A 1 143 ? -8.473 -13.781 12.053 1.00 94.69 143 GLY A C 1
ATOM 1089 O O . GLY A 1 143 ? -7.681 -13.120 12.730 1.00 94.69 143 GLY A O 1
ATOM 1090 N N . SER A 1 144 ? -9.300 -14.683 12.578 1.00 96.81 144 SER A N 1
ATOM 1091 C CA . SER A 1 144 ? -9.465 -14.905 14.015 1.00 96.81 144 SER A CA 1
ATOM 1092 C C . SER A 1 144 ? -8.240 -15.536 14.664 1.00 96.81 144 SER A C 1
ATOM 1094 O O . SER A 1 144 ? -7.856 -15.157 15.773 1.00 96.81 144 SER A O 1
ATOM 1096 N N . GLU A 1 145 ? -7.570 -16.460 13.972 1.00 94.50 145 GLU A N 1
ATOM 1097 C CA . GLU A 1 145 ? -6.272 -16.975 14.412 1.00 94.50 145 GLU A CA 1
ATOM 1098 C C . GLU A 1 145 ? -5.241 -15.844 14.510 1.00 94.50 145 GLU A C 1
ATOM 1100 O O . GLU A 1 145 ? -4.573 -15.689 15.537 1.00 94.50 145 GLU A O 1
ATOM 1105 N N . SER A 1 146 ? -5.152 -14.992 13.483 1.00 91.88 146 SER A N 1
ATOM 1106 C CA . SER A 1 146 ? -4.245 -13.848 13.507 1.00 91.88 146 SER A CA 1
ATOM 1107 C C . SER A 1 146 ? -4.618 -12.827 14.587 1.00 91.88 146 SER A C 1
ATOM 1109 O O . SER A 1 146 ? -3.712 -12.217 15.157 1.00 91.88 146 SER A O 1
ATOM 1111 N N . ALA A 1 147 ? -5.906 -12.639 14.882 1.00 94.50 147 ALA A N 1
ATOM 1112 C CA . ALA A 1 147 ? -6.385 -11.769 15.955 1.00 94.50 147 ALA A CA 1
ATOM 1113 C C . ALA A 1 147 ? -5.930 -12.256 17.331 1.00 94.50 147 ALA A C 1
ATOM 1115 O O . ALA A 1 147 ? -5.380 -11.470 18.104 1.00 94.50 147 ALA A O 1
ATOM 1116 N N . ARG A 1 148 ? -6.062 -13.561 17.603 1.00 94.88 148 ARG A N 1
ATOM 1117 C CA . ARG A 1 148 ? -5.565 -14.187 18.838 1.00 94.88 148 ARG A CA 1
ATOM 1118 C C . ARG A 1 148 ? -4.045 -14.104 18.941 1.00 94.88 148 ARG A C 1
ATOM 1120 O O . ARG A 1 148 ? -3.525 -13.706 19.977 1.00 94.88 148 ARG A O 1
ATOM 1127 N N . ARG A 1 149 ? -3.334 -14.414 17.853 1.00 91.19 149 ARG A N 1
ATOM 1128 C CA . ARG A 1 149 ? -1.863 -14.391 17.812 1.00 91.19 149 ARG A CA 1
ATOM 1129 C C . ARG A 1 149 ? -1.280 -12.993 18.031 1.00 91.19 149 ARG A C 1
ATOM 1131 O O . ARG A 1 149 ? -0.250 -12.867 18.680 1.00 91.19 149 ARG A O 1
ATOM 1138 N N . LEU A 1 150 ? -1.900 -11.962 17.454 1.00 90.31 150 LEU A N 1
ATOM 1139 C CA . LEU A 1 150 ? -1.416 -10.577 17.532 1.00 90.31 150 LEU A CA 1
ATOM 1140 C C . LEU A 1 150 ? -2.063 -9.769 18.669 1.00 90.31 150 LEU A C 1
ATOM 1142 O O . LEU A 1 150 ? -1.648 -8.642 18.915 1.00 90.31 150 LEU A O 1
ATOM 1146 N N . GLY A 1 151 ? -3.062 -10.322 19.360 1.00 93.88 151 GLY A N 1
ATOM 1147 C CA . GLY A 1 151 ? -3.681 -9.705 20.533 1.00 93.88 151 GLY A CA 1
ATOM 1148 C C . GLY A 1 151 ? -4.651 -8.556 20.235 1.00 93.88 151 GLY A C 1
ATOM 1149 O O . GLY A 1 151 ? -4.866 -7.715 21.104 1.00 93.88 151 GLY A O 1
ATOM 1150 N N . PHE A 1 152 ? -5.249 -8.499 19.040 1.00 95.38 152 PHE A N 1
ATOM 1151 C CA . PHE A 1 152 ? -6.299 -7.517 18.734 1.00 95.38 152 PHE A CA 1
ATOM 1152 C C . PHE A 1 152 ? -7.699 -8.128 18.842 1.00 95.38 152 PHE A C 1
ATOM 1154 O O . PHE A 1 152 ? -7.873 -9.342 18.727 1.00 95.38 152 PHE A O 1
ATOM 1161 N N . ARG A 1 153 ? -8.686 -7.270 19.098 1.00 97.31 153 ARG A N 1
ATOM 1162 C CA . ARG A 1 153 ? -10.099 -7.596 19.306 1.00 97.31 153 ARG A CA 1
ATOM 1163 C C . ARG A 1 153 ? -10.985 -6.873 18.302 1.00 97.31 153 ARG A C 1
ATOM 1165 O O . ARG A 1 153 ? -11.752 -7.536 17.639 1.00 97.31 153 ARG A O 1
ATOM 1172 N N . ALA A 1 154 ? -10.853 -5.569 18.093 1.00 97.69 154 ALA A N 1
ATOM 1173 C CA . ALA A 1 154 ? -11.615 -4.889 17.041 1.00 97.69 154 ALA A CA 1
ATOM 1174 C C . ALA A 1 154 ? -10.809 -4.796 15.742 1.00 97.69 154 ALA A C 1
ATOM 1176 O O . ALA A 1 154 ? -9.588 -4.606 15.785 1.00 97.69 154 ALA A O 1
ATOM 1177 N N . ILE A 1 155 ? -11.489 -4.866 14.594 1.00 97.69 155 ILE A N 1
ATOM 1178 C CA . ILE A 1 155 ? -10.881 -4.595 13.287 1.00 97.69 155 ILE A CA 1
ATOM 1179 C C . ILE A 1 155 ? -11.848 -3.880 12.336 1.00 97.69 155 ILE A C 1
ATOM 1181 O O . ILE A 1 155 ? -13.035 -4.199 12.266 1.00 97.69 155 ILE A O 1
ATOM 1185 N N . LEU A 1 156 ? -11.325 -2.907 11.593 1.00 98.38 156 LEU A N 1
ATOM 1186 C CA . LEU A 1 156 ? -11.993 -2.257 10.467 1.00 98.38 156 LEU A CA 1
ATOM 1187 C C . LEU A 1 156 ? -11.050 -2.286 9.266 1.00 98.38 156 LEU A C 1
ATOM 1189 O O . LEU A 1 156 ? -9.994 -1.661 9.306 1.00 98.38 156 LEU A O 1
ATOM 1193 N N . CYS A 1 157 ? -11.434 -2.992 8.209 1.00 98.00 157 CYS A N 1
ATOM 1194 C CA . CYS A 1 157 ? -10.717 -3.056 6.942 1.00 98.00 157 CYS A CA 1
ATOM 1195 C C . CYS A 1 157 ? -11.497 -2.297 5.868 1.00 98.00 157 CYS A C 1
ATOM 1197 O O . CYS A 1 157 ? -12.659 -2.610 5.608 1.00 98.00 157 CYS A O 1
ATOM 1199 N N . ILE A 1 158 ? -10.842 -1.329 5.229 1.00 98.19 158 ILE A N 1
ATOM 1200 C CA . ILE A 1 158 ? -11.371 -0.593 4.080 1.00 98.19 158 ILE A CA 1
ATOM 1201 C C . ILE A 1 158 ? -10.525 -0.928 2.848 1.00 98.19 158 ILE A C 1
ATOM 1203 O O . ILE A 1 158 ? -9.296 -0.817 2.914 1.00 98.19 158 ILE A O 1
ATOM 1207 N N . PRO A 1 159 ? -11.149 -1.333 1.730 1.00 97.94 159 PRO A N 1
ATOM 1208 C CA . PRO A 1 159 ? -10.430 -1.648 0.505 1.00 97.94 159 PRO A CA 1
ATOM 1209 C C . PRO A 1 159 ? -9.887 -0.374 -0.155 1.00 97.94 159 PRO A C 1
ATOM 1211 O O . PRO A 1 159 ? -10.549 0.660 -0.188 1.00 97.94 159 PRO A O 1
ATOM 1214 N N . LEU A 1 160 ? -8.692 -0.465 -0.732 1.00 97.06 160 LEU A N 1
ATOM 1215 C CA . LEU A 1 160 ? -8.135 0.550 -1.625 1.00 97.06 160 LEU A CA 1
ATOM 1216 C C . LEU A 1 160 ? -8.603 0.228 -3.044 1.00 97.06 160 LEU A C 1
ATOM 1218 O O . LEU A 1 160 ? -8.112 -0.732 -3.639 1.00 97.06 160 LEU A O 1
ATOM 1222 N N . ILE A 1 161 ? -9.567 0.978 -3.576 1.00 95.44 161 ILE A N 1
ATOM 1223 C CA . ILE A 1 161 ? -10.189 0.689 -4.876 1.00 95.44 161 ILE A CA 1
ATOM 1224 C C . ILE A 1 161 ? -9.753 1.728 -5.902 1.00 95.44 161 ILE A C 1
ATOM 1226 O O . ILE A 1 161 ? -10.013 2.915 -5.742 1.00 95.44 161 ILE A O 1
ATOM 1230 N N . ARG A 1 162 ? -9.143 1.262 -6.990 1.00 91.25 162 ARG A N 1
ATOM 1231 C CA . ARG A 1 162 ? -8.743 2.073 -8.138 1.00 91.25 162 ARG A CA 1
ATOM 1232 C C . ARG A 1 162 ? -9.518 1.608 -9.362 1.00 91.25 162 ARG A C 1
ATOM 1234 O O . ARG A 1 162 ? -9.360 0.465 -9.774 1.00 91.25 162 ARG A O 1
ATOM 1241 N N . GLU A 1 163 ? -10.355 2.476 -9.928 1.00 88.69 163 GLU A N 1
ATOM 1242 C CA . GLU A 1 163 ? -11.129 2.184 -11.152 1.00 88.69 163 GLU A CA 1
ATOM 1243 C C . GLU A 1 163 ? -11.927 0.863 -11.070 1.00 88.69 163 GLU A C 1
ATOM 1245 O O . GLU A 1 163 ? -12.012 0.097 -12.025 1.00 88.69 163 GLU A O 1
ATOM 1250 N N . GLY A 1 164 ? -12.487 0.560 -9.894 1.00 89.19 164 GLY A N 1
ATOM 1251 C CA . GLY A 1 164 ? -13.233 -0.679 -9.644 1.00 89.19 164 GLY A CA 1
ATOM 1252 C C . GLY A 1 164 ? -12.373 -1.909 -9.324 1.00 89.19 164 GLY A C 1
ATOM 1253 O O . GLY A 1 164 ? -12.923 -2.947 -8.968 1.00 89.19 164 GLY A O 1
ATOM 1254 N N . VAL A 1 165 ? -11.043 -1.803 -9.380 1.00 92.06 165 VAL A N 1
ATOM 1255 C CA . VAL A 1 165 ? -10.106 -2.872 -9.007 1.00 92.06 165 VAL A CA 1
ATOM 1256 C C . VAL A 1 165 ? -9.544 -2.611 -7.615 1.00 92.06 165 VAL A C 1
ATOM 1258 O O . VAL A 1 165 ? -8.999 -1.541 -7.339 1.00 92.06 165 VAL A O 1
ATOM 1261 N N . THR A 1 166 ? -9.632 -3.593 -6.720 1.00 95.19 166 THR A N 1
ATOM 1262 C CA . THR A 1 166 ? -9.041 -3.467 -5.387 1.00 95.19 166 THR A CA 1
ATOM 1263 C C . THR A 1 166 ? -7.540 -3.749 -5.423 1.00 95.19 166 THR A C 1
ATOM 1265 O O . THR A 1 166 ? -7.103 -4.828 -5.810 1.00 95.19 166 THR A O 1
ATOM 1268 N N . ILE A 1 167 ? -6.742 -2.766 -5.012 1.00 94.56 167 ILE A N 1
ATOM 1269 C CA . ILE A 1 167 ? -5.271 -2.785 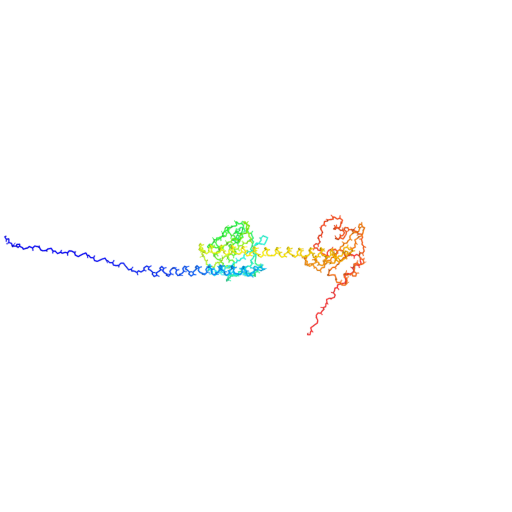-5.069 1.00 94.56 167 ILE A CA 1
ATOM 1270 C C . ILE A 1 167 ? -4.616 -2.994 -3.694 1.00 94.56 167 ILE A C 1
ATOM 1272 O O . ILE A 1 167 ? -3.389 -3.050 -3.577 1.00 94.56 167 ILE A O 1
ATOM 1276 N N . GLY A 1 168 ? -5.419 -3.106 -2.636 1.00 95.94 168 GLY A N 1
ATOM 1277 C CA . GLY A 1 168 ? -4.949 -3.243 -1.262 1.00 95.94 168 GLY A CA 1
ATOM 1278 C C . GLY A 1 168 ? -6.036 -2.936 -0.236 1.00 95.94 168 GLY A C 1
ATOM 1279 O O . GLY A 1 168 ? -7.213 -2.862 -0.580 1.00 95.94 168 GLY A O 1
ATOM 1280 N N . ALA A 1 169 ? -5.646 -2.737 1.022 1.00 97.38 169 ALA A N 1
ATOM 1281 C CA . ALA A 1 169 ? -6.563 -2.369 2.100 1.00 97.38 169 ALA A CA 1
ATOM 1282 C C . ALA A 1 169 ? -5.866 -1.566 3.205 1.00 97.38 169 ALA A C 1
ATOM 1284 O O . ALA A 1 169 ? -4.684 -1.773 3.483 1.00 97.38 169 ALA A O 1
ATOM 1285 N N . ILE A 1 170 ? -6.620 -0.709 3.892 1.00 97.62 170 ILE A N 1
ATOM 1286 C CA . ILE A 1 170 ? -6.227 -0.092 5.165 1.00 97.62 170 ILE A CA 1
ATOM 1287 C C . ILE A 1 170 ? -6.975 -0.81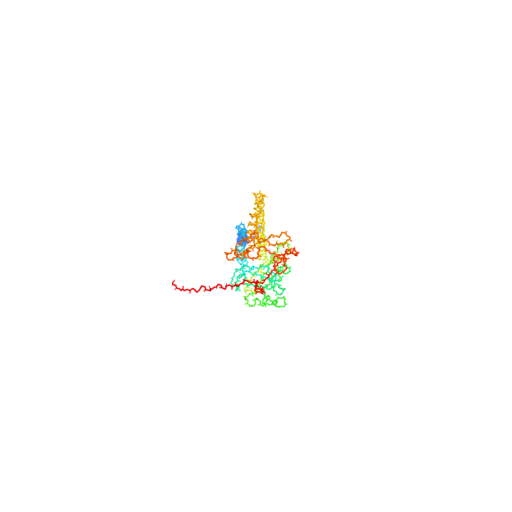0 6.283 1.00 97.62 170 ILE A C 1
ATOM 1289 O O . ILE A 1 170 ? -8.181 -1.011 6.193 1.00 97.62 170 ILE A O 1
ATOM 1293 N N . SER A 1 171 ? -6.263 -1.222 7.328 1.00 96.94 171 SER A N 1
ATOM 1294 C CA . SER A 1 171 ? -6.835 -1.910 8.486 1.00 96.94 171 SER A CA 1
ATOM 1295 C C . SER A 1 171 ? -6.552 -1.140 9.767 1.00 96.94 171 SER A C 1
ATOM 1297 O O . SER A 1 171 ? -5.387 -0.950 10.107 1.00 96.94 171 SER A O 1
ATOM 1299 N N . LEU A 1 172 ? -7.598 -0.754 10.494 1.00 97.31 172 LEU A N 1
ATOM 1300 C CA . LEU A 1 172 ? -7.505 -0.318 11.886 1.00 97.31 172 LEU A CA 1
ATOM 1301 C C . LEU A 1 172 ? -7.726 -1.500 12.814 1.00 97.31 172 LEU A C 1
ATOM 1303 O O . LEU A 1 172 ? -8.626 -2.305 12.583 1.00 97.31 172 LEU A O 1
ATOM 1307 N N . ARG A 1 173 ? -6.936 -1.579 13.880 1.00 96.31 173 ARG A N 1
ATOM 1308 C CA . ARG A 1 173 ? -7.014 -2.635 14.888 1.00 96.31 173 ARG A CA 1
ATOM 1309 C C . ARG A 1 173 ? -7.044 -2.028 16.283 1.00 96.31 173 ARG A C 1
ATOM 1311 O O . ARG A 1 173 ? -6.384 -1.027 16.567 1.00 96.31 173 ARG A O 1
ATOM 1318 N N . ASP A 1 174 ? -7.805 -2.651 17.173 1.00 96.81 174 ASP A N 1
ATOM 1319 C CA . ASP A 1 174 ? -7.837 -2.270 18.583 1.00 96.81 174 ASP A CA 1
ATOM 1320 C C . ASP A 1 174 ? -7.764 -3.492 19.493 1.00 96.81 174 ASP A C 1
ATOM 1322 O O . ASP A 1 174 ? -8.255 -4.563 19.151 1.00 96.81 174 ASP A O 1
ATOM 1326 N N . THR A 1 175 ? -7.165 -3.334 20.668 1.00 95.88 175 THR A N 1
ATOM 1327 C CA . THR A 1 175 ? -7.040 -4.393 21.685 1.00 95.88 175 THR A CA 1
ATOM 1328 C C . THR A 1 175 ? -8.326 -4.580 22.494 1.00 95.88 175 THR A C 1
ATOM 1330 O O . THR A 1 175 ? -8.489 -5.581 23.188 1.00 95.88 175 THR A O 1
ATOM 1333 N N . LYS A 1 176 ? -9.265 -3.633 22.388 1.00 96.25 176 LYS A N 1
ATOM 1334 C CA . LYS A 1 176 ? -10.573 -3.651 23.053 1.00 96.25 176 LYS A CA 1
ATOM 1335 C C . LYS A 1 176 ? -11.663 -4.117 22.094 1.00 96.25 176 LYS A C 1
ATOM 1337 O O . LYS A 1 176 ? -11.620 -3.795 20.910 1.00 96.25 176 LYS A O 1
ATOM 1342 N N . VAL A 1 177 ? -12.669 -4.806 22.629 1.00 97.69 177 VAL A N 1
ATOM 1343 C CA . VAL A 1 177 ? -13.902 -5.112 21.891 1.00 97.69 177 VAL A CA 1
ATOM 1344 C C . VAL A 1 177 ? -14.672 -3.814 21.683 1.00 97.69 177 VAL A C 1
ATOM 1346 O O . VAL A 1 177 ? -15.093 -3.187 22.656 1.00 97.69 177 VAL A O 1
ATOM 1349 N N . ARG A 1 178 ? -14.826 -3.388 20.428 1.00 95.88 178 ARG A N 1
ATOM 1350 C CA . ARG A 1 178 ? -15.621 -2.208 20.062 1.00 95.88 178 ARG A CA 1
ATOM 1351 C C . ARG A 1 178 ? -15.915 -2.167 18.571 1.00 95.88 178 ARG A C 1
ATOM 1353 O O . ARG A 1 178 ? -15.131 -2.657 17.769 1.00 95.88 178 ARG A O 1
ATOM 1360 N N . LEU A 1 179 ? -16.972 -1.455 18.199 1.00 96.31 179 LEU A N 1
ATOM 1361 C CA . LEU A 1 179 ? -17.128 -0.959 16.835 1.00 96.31 179 LEU A CA 1
ATOM 1362 C C . LEU A 1 179 ? -16.520 0.446 16.719 1.00 96.31 179 LEU A C 1
ATOM 1364 O O . LEU A 1 179 ? -16.585 1.254 17.647 1.00 96.31 179 LEU A O 1
ATOM 1368 N N . PHE A 1 180 ? -15.912 0.735 15.572 1.00 96.06 180 PHE A N 1
ATOM 1369 C CA . PHE A 1 180 ? -15.639 2.094 15.128 1.00 96.06 180 PHE A CA 1
ATOM 1370 C C . PHE A 1 180 ? -16.957 2.807 14.812 1.00 96.06 180 PHE A C 1
ATOM 1372 O O . PHE A 1 180 ? -17.919 2.180 14.381 1.00 96.06 180 PHE A O 1
ATOM 1379 N N . THR A 1 181 ? -17.020 4.110 15.056 1.00 96.19 181 THR A N 1
ATOM 1380 C CA . THR A 1 181 ? -18.226 4.893 14.746 1.00 96.19 181 THR A CA 1
ATOM 1381 C C . THR A 1 181 ? -18.333 5.147 13.244 1.00 96.19 181 THR A C 1
ATOM 1383 O O . THR A 1 181 ? -17.312 5.189 12.558 1.00 96.19 181 THR A O 1
ATOM 1386 N N . ASP A 1 182 ? -19.533 5.426 12.729 1.00 94.56 182 ASP A N 1
ATOM 1387 C CA . ASP A 1 182 ? -19.732 5.765 11.306 1.00 94.56 182 ASP A CA 1
ATOM 1388 C C . ASP A 1 182 ? -18.834 6.921 10.851 1.00 94.56 182 ASP A C 1
ATOM 1390 O O . ASP A 1 182 ? -18.321 6.940 9.735 1.00 94.56 182 ASP A O 1
ATOM 1394 N N . ARG A 1 183 ? -18.571 7.874 11.752 1.00 90.19 183 ARG A N 1
ATOM 1395 C CA . ARG A 1 183 ? -17.643 8.980 11.503 1.00 90.19 183 ARG A CA 1
ATOM 1396 C C . ARG A 1 183 ? -16.201 8.503 11.321 1.00 90.19 183 ARG A C 1
ATOM 1398 O O . ARG A 1 183 ? -15.499 9.044 10.472 1.00 90.19 183 ARG A O 1
ATOM 1405 N N . GLN A 1 184 ? -15.752 7.533 12.117 1.00 94.19 184 GLN A N 1
ATOM 1406 C CA . GLN A 1 184 ? -14.420 6.933 11.987 1.00 94.19 184 GLN A CA 1
ATOM 1407 C C . GLN A 1 184 ? -14.317 6.094 10.710 1.00 94.19 184 GLN A C 1
ATOM 1409 O O . GLN A 1 184 ? -13.311 6.185 10.012 1.00 94.19 184 GLN A O 1
ATOM 1414 N N . VAL A 1 185 ? -15.372 5.347 10.365 1.00 96.44 185 VAL A N 1
ATOM 1415 C CA . VAL A 1 185 ? -15.450 4.590 9.106 1.00 96.44 185 VAL A CA 1
ATOM 1416 C C . VAL A 1 185 ? -15.354 5.536 7.907 1.00 96.44 185 VAL A C 1
ATOM 1418 O O . VAL A 1 185 ? -14.485 5.356 7.057 1.00 96.44 185 VAL A O 1
ATOM 1421 N N . ALA A 1 186 ? -16.169 6.594 7.879 1.00 93.19 186 ALA A N 1
ATOM 1422 C CA . ALA A 1 186 ? -16.155 7.590 6.809 1.00 93.19 186 ALA A CA 1
ATOM 1423 C C . ALA A 1 186 ? -14.801 8.309 6.696 1.00 93.19 186 ALA A C 1
ATOM 1425 O O . ALA A 1 186 ? -14.313 8.546 5.594 1.00 93.19 186 ALA A O 1
ATOM 1426 N N . LEU A 1 187 ? -14.170 8.632 7.829 1.00 91.56 187 LEU A N 1
ATOM 1427 C CA . LEU A 1 187 ? -12.842 9.242 7.845 1.00 91.56 187 LEU A CA 1
ATOM 1428 C C . LEU A 1 187 ? -11.783 8.322 7.231 1.00 91.56 187 LEU A C 1
ATOM 1430 O O . LEU A 1 187 ? -11.002 8.754 6.385 1.00 91.56 187 LEU A O 1
ATOM 1434 N N . LEU A 1 188 ? -11.760 7.057 7.649 1.00 95.00 188 LEU A N 1
ATOM 1435 C CA . LEU A 1 188 ? -10.812 6.085 7.121 1.00 95.00 188 LEU A CA 1
ATOM 1436 C C . LEU A 1 188 ? -11.043 5.841 5.624 1.00 95.00 188 LEU A C 1
ATOM 1438 O O . LEU A 1 188 ? -10.080 5.644 4.888 1.00 95.00 188 LEU A O 1
ATOM 1442 N N . GLN A 1 189 ? -12.294 5.913 5.163 1.00 95.19 189 GLN A N 1
ATOM 1443 C CA . GLN A 1 189 ? -12.628 5.823 3.745 1.00 95.19 189 GLN A CA 1
ATOM 1444 C C . GLN A 1 189 ? -12.064 7.008 2.951 1.00 95.19 189 GLN A C 1
ATOM 1446 O O . GLN A 1 189 ? -11.410 6.792 1.938 1.00 95.19 189 GLN A O 1
ATOM 1451 N N . THR A 1 190 ? -12.179 8.241 3.459 1.00 92.25 190 THR A N 1
ATOM 1452 C CA . THR A 1 190 ? -11.514 9.406 2.845 1.00 92.25 190 THR A CA 1
ATOM 1453 C C . THR A 1 190 ? -9.996 9.225 2.753 1.00 92.25 190 THR A C 1
ATOM 1455 O O . THR A 1 190 ? -9.385 9.589 1.750 1.00 92.25 190 THR A O 1
ATOM 1458 N N . PHE A 1 191 ? -9.364 8.646 3.775 1.00 92.31 191 PHE A N 1
ATOM 1459 C CA . PHE A 1 191 ? -7.926 8.365 3.737 1.00 92.31 191 PHE A CA 1
ATOM 1460 C C . PHE A 1 191 ? -7.562 7.248 2.756 1.00 92.31 191 PHE A C 1
ATOM 1462 O O . PHE A 1 191 ? -6.524 7.335 2.102 1.00 92.31 191 PHE A O 1
ATOM 1469 N N . ALA A 1 192 ? -8.416 6.232 2.610 1.00 93.81 192 ALA A N 1
ATOM 1470 C CA . ALA A 1 192 ? -8.273 5.208 1.582 1.00 93.81 192 ALA A CA 1
ATOM 1471 C C . ALA A 1 192 ? -8.319 5.822 0.176 1.00 93.81 192 ALA A C 1
ATOM 1473 O O . ALA A 1 192 ? -7.424 5.557 -0.626 1.00 93.81 192 ALA A O 1
ATOM 1474 N N . ASP A 1 193 ? -9.281 6.707 -0.090 1.00 91.81 193 ASP A N 1
ATOM 1475 C CA . ASP A 1 193 ? -9.406 7.400 -1.377 1.00 91.81 193 ASP A CA 1
ATOM 1476 C C . ASP A 1 193 ? -8.161 8.254 -1.681 1.00 91.81 193 ASP A C 1
ATOM 1478 O O . ASP A 1 193 ? -7.616 8.216 -2.785 1.00 91.81 193 ASP A O 1
ATOM 1482 N N . GLN A 1 194 ? -7.639 8.974 -0.683 1.00 88.75 194 GLN A N 1
ATOM 1483 C CA . GLN A 1 194 ? -6.410 9.765 -0.828 1.00 88.75 194 GLN A CA 1
ATOM 1484 C C . GLN A 1 194 ? -5.171 8.897 -1.056 1.00 88.75 194 GLN A C 1
ATOM 1486 O O . GLN A 1 194 ? -4.327 9.239 -1.887 1.00 88.75 194 GLN A O 1
ATOM 1491 N N . ALA A 1 195 ? -5.064 7.762 -0.363 1.00 90.00 195 ALA A N 1
ATOM 1492 C CA . ALA A 1 195 ? -3.986 6.809 -0.590 1.00 90.00 195 ALA A CA 1
ATOM 1493 C C . ALA A 1 195 ? -4.038 6.251 -2.021 1.00 90.00 195 ALA A C 1
ATOM 1495 O O . ALA A 1 195 ? -2.996 6.152 -2.663 1.00 90.00 195 ALA A O 1
ATOM 1496 N N . VAL A 1 196 ? -5.228 5.951 -2.556 1.00 92.31 196 VAL A N 1
ATOM 1497 C CA . VAL A 1 196 ? -5.393 5.525 -3.958 1.00 92.31 196 VAL A CA 1
ATOM 1498 C C . VAL A 1 196 ? -4.916 6.606 -4.929 1.00 92.31 196 VAL A C 1
ATOM 1500 O O . VAL A 1 196 ? -4.167 6.292 -5.853 1.00 92.31 196 VAL A O 1
ATOM 1503 N N . ILE A 1 197 ? -5.281 7.873 -4.706 1.00 88.00 197 ILE A N 1
ATOM 1504 C CA . ILE A 1 197 ? -4.819 8.998 -5.539 1.00 88.00 197 ILE A CA 1
ATOM 1505 C C . ILE A 1 197 ? -3.287 9.096 -5.521 1.00 88.00 197 ILE A C 1
ATOM 1507 O O . ILE A 1 197 ? -2.657 9.264 -6.563 1.00 88.00 197 ILE A O 1
ATOM 1511 N N . ALA A 1 198 ? -2.669 8.947 -4.351 1.00 85.50 198 ALA A N 1
ATOM 1512 C CA . ALA A 1 198 ? -1.216 8.970 -4.220 1.00 85.50 198 ALA A CA 1
ATOM 1513 C C . ALA A 1 198 ? -0.533 7.806 -4.952 1.00 85.50 198 ALA A C 1
ATOM 1515 O O . ALA A 1 198 ? 0.483 8.007 -5.621 1.00 85.50 198 ALA A O 1
ATOM 1516 N N . ILE A 1 199 ? -1.111 6.600 -4.851 1.00 86.50 199 ILE A N 1
ATOM 1517 C CA . ILE A 1 199 ? -0.666 5.414 -5.596 1.00 86.50 199 ILE A CA 1
ATOM 1518 C C . ILE A 1 199 ? -0.665 5.695 -7.088 1.00 86.50 199 ILE A C 1
ATOM 1520 O O . ILE A 1 199 ? 0.314 5.392 -7.773 1.00 86.50 199 ILE A O 1
ATOM 1524 N N . GLU A 1 200 ? -1.732 6.312 -7.574 1.00 85.19 200 GLU A N 1
ATOM 1525 C CA . GLU A 1 200 ? -1.874 6.604 -8.987 1.00 85.19 200 GLU A CA 1
ATOM 1526 C C . GLU A 1 200 ? -0.889 7.672 -9.466 1.00 85.19 200 GLU A C 1
ATOM 1528 O O . GLU A 1 200 ? -0.245 7.491 -10.497 1.00 85.19 200 GLU A O 1
ATOM 1533 N N . ASN A 1 201 ? -0.676 8.731 -8.684 1.00 83.25 201 ASN A N 1
ATOM 1534 C CA . ASN A 1 201 ? 0.288 9.778 -9.025 1.00 83.25 201 ASN A CA 1
ATOM 1535 C C . ASN A 1 201 ? 1.711 9.227 -9.181 1.00 83.25 201 ASN A C 1
ATOM 1537 O O . ASN A 1 201 ? 2.391 9.538 -10.160 1.00 83.25 201 ASN A O 1
ATOM 1541 N N . VAL A 1 202 ? 2.156 8.379 -8.249 1.00 82.75 202 VAL A N 1
ATOM 1542 C CA . VAL A 1 202 ? 3.496 7.774 -8.309 1.00 82.75 202 VAL A CA 1
ATOM 1543 C C . VAL A 1 202 ? 3.605 6.785 -9.474 1.00 82.75 202 VAL A C 1
ATOM 1545 O O . VAL A 1 202 ? 4.643 6.732 -10.137 1.00 82.75 202 VAL A O 1
ATOM 1548 N N . ARG A 1 203 ? 2.539 6.031 -9.778 1.00 81.69 203 ARG A N 1
ATOM 1549 C CA . ARG A 1 203 ? 2.486 5.146 -10.953 1.00 81.69 203 ARG A CA 1
ATOM 1550 C C . ARG A 1 203 ? 2.637 5.936 -12.254 1.00 81.69 203 ARG A C 1
ATOM 1552 O O . ARG A 1 203 ? 3.554 5.657 -13.022 1.00 81.69 203 ARG A O 1
ATOM 1559 N N . LEU A 1 204 ? 1.795 6.949 -12.460 1.00 81.12 204 LEU A N 1
ATOM 1560 C CA . LEU A 1 204 ? 1.799 7.792 -13.659 1.00 81.12 204 LEU A CA 1
ATOM 1561 C C . LEU A 1 204 ? 3.131 8.526 -13.845 1.00 81.12 204 LEU A C 1
ATOM 1563 O O . LEU A 1 204 ? 3.641 8.628 -14.964 1.00 81.12 204 LEU A O 1
ATOM 1567 N N . PHE A 1 205 ? 3.728 9.013 -12.753 1.00 80.19 205 PHE A N 1
ATOM 1568 C CA . PHE A 1 205 ? 5.042 9.646 -12.800 1.00 80.19 205 PHE A CA 1
ATOM 1569 C C . PHE A 1 205 ? 6.124 8.669 -13.285 1.00 80.19 205 PHE A C 1
ATOM 1571 O O . PHE A 1 205 ? 6.918 9.010 -14.166 1.00 80.19 205 PHE A O 1
ATOM 1578 N N . ASN A 1 206 ? 6.142 7.447 -12.745 1.00 77.31 206 ASN A N 1
ATOM 1579 C CA . ASN A 1 206 ? 7.111 6.425 -13.142 1.00 77.31 206 ASN A CA 1
ATOM 1580 C C . ASN A 1 206 ? 6.920 5.987 -14.601 1.00 77.31 206 ASN A C 1
ATOM 1582 O O . ASN A 1 206 ? 7.902 5.948 -15.339 1.00 77.31 206 ASN A O 1
ATOM 1586 N N . GLU A 1 207 ? 5.680 5.770 -15.047 1.00 82.25 207 GLU A N 1
ATOM 1587 C CA . GLU A 1 207 ? 5.366 5.456 -16.451 1.00 82.25 207 GLU A CA 1
ATOM 1588 C C . GLU A 1 207 ? 5.843 6.570 -17.401 1.00 82.25 207 GLU A C 1
ATO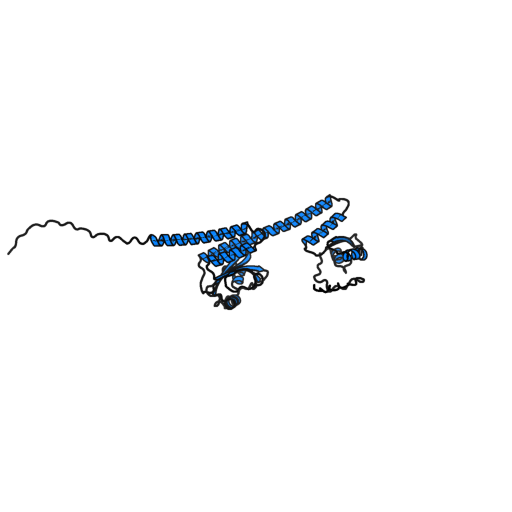M 1590 O O . GLU A 1 207 ? 6.483 6.307 -18.421 1.00 82.25 207 GLU A O 1
ATOM 1595 N N . THR A 1 208 ? 5.617 7.837 -17.035 1.00 81.50 208 THR A N 1
ATOM 1596 C CA . THR A 1 208 ? 6.077 8.997 -17.819 1.00 81.50 208 THR A CA 1
ATOM 1597 C C . THR A 1 208 ? 7.604 9.051 -17.899 1.00 81.50 208 THR A C 1
ATOM 1599 O O . THR A 1 208 ? 8.174 9.316 -18.961 1.00 81.50 208 THR A O 1
ATOM 1602 N N . LYS A 1 209 ? 8.294 8.780 -16.787 1.00 77.94 209 LYS A N 1
ATOM 1603 C CA . LYS A 1 209 ? 9.759 8.763 -16.729 1.00 77.94 209 LYS A CA 1
ATOM 1604 C C . LYS A 1 209 ? 10.348 7.636 -17.580 1.00 77.94 209 LYS A C 1
ATOM 1606 O O . LYS A 1 209 ? 11.342 7.862 -18.270 1.00 77.94 209 LYS A O 1
ATOM 1611 N N . GLU A 1 210 ? 9.747 6.450 -17.551 1.00 76.56 210 GLU A N 1
ATOM 1612 C CA . GLU A 1 210 ? 10.153 5.317 -18.388 1.00 76.56 210 GLU A CA 1
ATOM 1613 C C . GLU A 1 210 ? 9.949 5.617 -19.877 1.00 76.56 210 GLU A C 1
ATOM 1615 O O . GLU A 1 210 ? 10.876 5.436 -20.672 1.00 76.56 210 GLU A O 1
ATOM 1620 N N . ALA A 1 211 ? 8.793 6.174 -20.249 1.00 78.31 211 ALA A N 1
ATOM 1621 C CA . ALA A 1 211 ? 8.513 6.589 -21.621 1.00 78.31 211 ALA A CA 1
ATOM 1622 C C . ALA A 1 211 ? 9.513 7.649 -22.118 1.00 78.31 211 ALA A C 1
ATOM 1624 O O . ALA A 1 211 ? 10.050 7.531 -23.222 1.00 78.31 211 ALA A O 1
ATOM 1625 N N . LEU A 1 212 ? 9.829 8.651 -21.289 1.00 82.81 212 LEU A N 1
ATOM 1626 C CA . LEU A 1 212 ? 10.829 9.668 -21.614 1.00 82.81 212 LEU A CA 1
ATOM 1627 C C . LEU A 1 212 ? 12.227 9.057 -21.789 1.00 82.81 212 LEU A C 1
ATOM 1629 O O . LEU A 1 212 ? 12.950 9.423 -22.720 1.00 82.81 212 LEU A O 1
ATOM 1633 N N . ALA A 1 213 ? 12.613 8.113 -20.926 1.00 77.88 213 ALA A N 1
ATOM 1634 C CA . ALA A 1 213 ? 13.889 7.411 -21.044 1.00 77.88 213 ALA A CA 1
ATOM 1635 C C . ALA A 1 213 ? 13.973 6.616 -22.359 1.00 77.88 213 ALA A C 1
ATOM 1637 O O . ALA A 1 213 ? 14.995 6.669 -23.048 1.00 77.88 213 ALA A O 1
ATOM 1638 N N . GLN A 1 214 ? 12.887 5.945 -22.752 1.00 74.56 214 GLN A N 1
ATOM 1639 C CA . GLN A 1 214 ? 12.800 5.210 -24.014 1.00 74.56 214 GLN A CA 1
ATOM 1640 C C . GLN A 1 214 ? 12.862 6.139 -25.237 1.00 74.56 214 GLN A C 1
ATOM 1642 O O . GLN A 1 214 ? 13.595 5.861 -26.192 1.00 74.56 214 GLN A O 1
ATOM 1647 N N . GLN A 1 215 ? 12.137 7.260 -25.214 1.00 82.56 215 GLN A N 1
ATOM 1648 C CA . GLN A 1 215 ? 12.164 8.255 -26.290 1.00 82.56 215 GLN A CA 1
ATOM 1649 C C . GLN A 1 215 ? 13.539 8.907 -26.428 1.00 82.56 215 GLN A C 1
ATOM 1651 O O . GLN A 1 215 ? 14.039 9.033 -27.542 1.00 82.56 215 GLN A O 1
ATOM 1656 N N . THR A 1 216 ? 14.182 9.259 -25.312 1.00 80.25 216 THR A N 1
ATOM 1657 C CA . THR A 1 216 ? 15.537 9.831 -25.311 1.00 80.25 216 THR A CA 1
ATOM 1658 C C . THR A 1 216 ? 16.535 8.846 -25.914 1.00 80.25 216 THR A C 1
ATOM 1660 O O . THR A 1 216 ? 17.294 9.217 -26.806 1.00 80.25 216 THR A O 1
ATOM 1663 N N . ALA A 1 217 ? 16.486 7.571 -25.507 1.00 71.56 217 ALA A N 1
ATOM 1664 C CA . ALA A 1 217 ? 17.335 6.533 -26.090 1.00 71.56 217 ALA A CA 1
ATOM 1665 C C . AL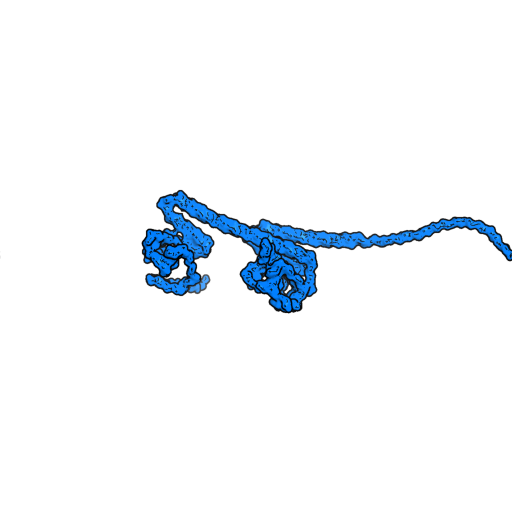A A 1 217 ? 17.095 6.380 -27.603 1.00 71.56 217 ALA A C 1
ATOM 1667 O O . ALA A 1 217 ? 18.044 6.298 -28.379 1.00 71.56 217 ALA A O 1
ATOM 1668 N N . THR A 1 218 ? 15.832 6.404 -28.035 1.00 73.75 218 THR A N 1
ATOM 1669 C CA . THR A 1 218 ? 15.465 6.310 -29.457 1.00 73.75 218 THR A CA 1
ATOM 1670 C C . THR A 1 218 ? 15.958 7.525 -30.248 1.00 73.75 218 THR A C 1
ATOM 1672 O O . THR A 1 218 ? 16.552 7.367 -31.312 1.00 73.75 218 THR A O 1
ATOM 1675 N N . GLY A 1 219 ? 15.762 8.737 -29.726 1.00 76.75 219 GLY A N 1
ATOM 1676 C CA . GLY A 1 219 ? 16.199 9.981 -30.357 1.00 76.75 219 GLY A CA 1
ATOM 1677 C C . GLY A 1 219 ? 17.718 10.082 -30.470 1.00 76.75 219 GLY A C 1
ATOM 1678 O O . GLY A 1 219 ? 18.231 10.513 -31.499 1.00 76.75 219 GLY A O 1
ATOM 1679 N N . GLU A 1 220 ? 18.456 9.625 -29.458 1.00 73.62 220 GLU A N 1
ATOM 1680 C CA . GLU A 1 220 ? 19.914 9.537 -29.529 1.00 73.62 220 GLU A CA 1
ATOM 1681 C C . GLU A 1 220 ? 20.379 8.549 -30.600 1.00 73.62 220 GLU A C 1
ATOM 1683 O O . GLU A 1 220 ? 21.270 8.892 -31.376 1.00 73.62 220 GLU A O 1
ATOM 1688 N N . ILE A 1 221 ? 19.756 7.369 -30.700 1.00 73.19 221 ILE A N 1
ATOM 1689 C CA . ILE A 1 221 ? 20.055 6.402 -31.767 1.00 73.19 221 ILE A CA 1
ATOM 1690 C C . ILE A 1 221 ? 19.787 7.030 -33.141 1.00 73.19 221 ILE A C 1
ATOM 1692 O O . ILE A 1 221 ? 20.652 6.984 -34.013 1.00 73.19 221 ILE A O 1
ATOM 1696 N N . LEU A 1 222 ? 18.631 7.675 -33.328 1.00 72.19 222 LEU A N 1
ATOM 1697 C CA . LEU A 1 222 ? 18.288 8.361 -34.579 1.00 72.19 222 LEU A CA 1
ATOM 1698 C C . LEU A 1 222 ? 19.276 9.485 -34.915 1.00 72.19 222 LEU A C 1
ATOM 1700 O O . LEU A 1 222 ? 19.650 9.648 -36.079 1.00 72.19 222 LEU A O 1
ATOM 1704 N N . ARG A 1 223 ? 19.739 10.237 -33.910 1.00 73.38 223 ARG A N 1
ATOM 1705 C CA . ARG A 1 223 ? 20.748 11.287 -34.086 1.00 73.38 223 ARG A CA 1
ATOM 1706 C C . ARG A 1 223 ? 22.078 10.707 -34.556 1.00 73.38 223 ARG A C 1
ATOM 1708 O O . ARG A 1 223 ? 22.672 11.275 -35.463 1.00 73.38 223 ARG A O 1
ATOM 1715 N N . VAL A 1 224 ? 22.511 9.581 -33.985 1.00 68.19 224 VAL A N 1
ATOM 1716 C CA . VAL A 1 224 ? 23.753 8.895 -34.383 1.00 68.19 224 VAL A CA 1
ATOM 1717 C C . VAL A 1 224 ? 23.640 8.325 -35.799 1.00 68.19 224 VAL A C 1
ATOM 1719 O O . VAL A 1 224 ? 24.546 8.527 -36.603 1.00 68.19 224 VAL A O 1
ATOM 1722 N N . ILE A 1 225 ? 22.504 7.702 -36.143 1.00 67.12 225 ILE A N 1
ATOM 1723 C CA . ILE A 1 225 ? 22.211 7.251 -37.517 1.00 67.12 225 ILE A CA 1
ATOM 1724 C C . ILE A 1 225 ? 22.317 8.428 -38.496 1.00 67.12 225 ILE A C 1
ATOM 1726 O O . ILE A 1 225 ? 22.923 8.309 -39.558 1.00 67.12 225 ILE A O 1
ATOM 1730 N N . SER A 1 226 ? 21.754 9.578 -38.124 1.00 65.69 226 SER A N 1
ATOM 1731 C CA . SER A 1 226 ? 21.731 10.767 -38.979 1.00 65.69 226 SER A CA 1
ATOM 1732 C C . SER A 1 226 ? 23.091 11.470 -39.073 1.00 65.69 226 SER A C 1
ATOM 1734 O O . SER A 1 226 ? 23.371 12.107 -40.085 1.00 65.69 226 SER A O 1
ATOM 1736 N N . SER A 1 227 ? 23.947 11.372 -38.048 1.00 67.31 227 SER A N 1
ATOM 1737 C CA . SER A 1 227 ? 25.270 12.016 -38.028 1.00 67.31 227 SER A CA 1
ATOM 1738 C C . SER A 1 227 ? 26.369 11.212 -38.724 1.00 67.31 227 SER A C 1
ATOM 1740 O O . SER A 1 227 ? 27.426 11.767 -39.016 1.00 67.31 227 SER A O 1
ATOM 1742 N N . SER A 1 228 ? 26.138 9.925 -38.990 1.00 60.25 228 SER A N 1
ATOM 1743 C CA . SER A 1 228 ? 27.116 9.027 -39.617 1.00 60.25 228 SER A CA 1
ATOM 1744 C C . SER A 1 228 ? 26.457 8.153 -40.696 1.00 60.25 228 SER A C 1
ATOM 1746 O O . SER A 1 228 ? 26.459 6.930 -40.587 1.00 60.25 228 SER A O 1
ATOM 1748 N N . PRO A 1 229 ? 25.901 8.750 -41.770 1.00 60.25 229 PRO A N 1
ATOM 1749 C CA . PRO A 1 229 ? 25.143 8.019 -42.794 1.00 60.25 229 PRO A CA 1
ATOM 1750 C C . PRO A 1 229 ? 25.960 6.951 -43.543 1.00 60.25 229 PRO A C 1
ATOM 1752 O O . PRO A 1 229 ? 25.384 6.072 -44.179 1.00 60.25 229 PRO A O 1
ATOM 1755 N N . THR A 1 230 ? 27.291 7.011 -43.473 1.00 63.53 230 THR A N 1
ATOM 1756 C CA . THR A 1 230 ? 28.218 6.068 -44.116 1.00 63.53 230 THR A CA 1
ATOM 1757 C C . THR A 1 230 ? 28.985 5.180 -43.132 1.00 63.53 230 THR A C 1
ATOM 1759 O O . THR A 1 230 ? 29.704 4.288 -43.578 1.00 63.53 230 THR A O 1
ATOM 1762 N N . ASP A 1 231 ? 28.825 5.377 -41.818 1.00 68.94 231 ASP A N 1
ATOM 1763 C CA . ASP A 1 231 ? 29.489 4.582 -40.781 1.00 68.94 231 ASP A CA 1
ATOM 1764 C C . ASP A 1 231 ? 28.473 4.100 -39.738 1.00 68.94 231 ASP A C 1
ATOM 1766 O O . ASP A 1 231 ? 27.952 4.859 -38.923 1.00 68.94 231 ASP A O 1
ATOM 1770 N N . VAL A 1 232 ? 28.184 2.800 -39.782 1.00 72.81 232 VAL A N 1
ATOM 1771 C CA . VAL A 1 232 ? 27.204 2.140 -38.909 1.00 72.81 232 VAL A CA 1
ATOM 1772 C C . VAL A 1 232 ? 27.791 1.723 -37.557 1.00 72.81 232 VAL A C 1
ATOM 1774 O O . VAL A 1 232 ? 27.037 1.336 -36.665 1.00 72.81 232 VAL A O 1
ATOM 1777 N N . GLN A 1 233 ? 29.114 1.789 -37.381 1.00 80.19 233 GLN A N 1
ATOM 1778 C CA . GLN A 1 233 ? 29.783 1.328 -36.165 1.00 80.19 233 GLN A CA 1
ATOM 1779 C C . GLN A 1 233 ? 29.379 2.141 -34.915 1.00 80.19 233 GLN A C 1
ATOM 1781 O O . GLN A 1 233 ? 28.964 1.520 -33.930 1.00 80.19 233 GLN A O 1
ATOM 1786 N N . PRO A 1 234 ? 29.345 3.494 -34.951 1.00 79.50 234 PRO A N 1
ATOM 1787 C CA . PRO A 1 234 ? 28.893 4.303 -33.816 1.00 79.50 234 PRO A CA 1
ATOM 1788 C C . PRO A 1 234 ? 27.451 4.003 -33.388 1.00 79.50 234 PRO A C 1
ATOM 1790 O O . PRO A 1 234 ? 27.111 4.101 -32.209 1.00 79.50 234 PRO A O 1
ATOM 1793 N N . VAL A 1 235 ? 26.592 3.608 -34.334 1.00 79.19 235 VAL A N 1
ATOM 1794 C CA . VAL A 1 235 ? 25.199 3.237 -34.052 1.00 79.19 235 VAL A CA 1
ATOM 1795 C C . VAL A 1 235 ? 25.152 1.967 -33.199 1.00 79.19 235 VAL A C 1
ATOM 1797 O O . VAL A 1 235 ? 24.429 1.923 -32.203 1.00 79.19 235 VAL A O 1
ATOM 1800 N N . PHE A 1 236 ? 25.934 0.940 -33.547 1.00 83.38 236 PHE A N 1
ATOM 1801 C CA . PHE A 1 236 ? 25.964 -0.315 -32.792 1.00 83.38 236 PHE A CA 1
ATOM 1802 C C . PHE A 1 236 ? 26.509 -0.136 -31.375 1.00 83.38 236 PHE A C 1
ATOM 1804 O O . PHE A 1 236 ? 25.953 -0.726 -30.444 1.00 83.38 236 PHE A O 1
ATOM 1811 N N . ASP A 1 237 ? 27.539 0.696 -31.210 1.00 83.69 237 ASP A N 1
ATOM 1812 C CA . ASP A 1 237 ? 28.140 0.993 -29.907 1.00 83.69 237 ASP A CA 1
ATOM 1813 C C . ASP A 1 237 ? 27.134 1.673 -28.964 1.00 83.69 237 ASP A C 1
ATOM 1815 O O . ASP A 1 237 ? 26.969 1.264 -27.810 1.00 83.69 237 ASP A O 1
ATOM 1819 N N . VAL A 1 238 ? 26.365 2.638 -29.477 1.00 83.00 238 VAL A N 1
ATOM 1820 C CA . VAL A 1 238 ? 25.316 3.311 -28.696 1.00 83.00 238 VAL A CA 1
ATOM 1821 C C . VAL A 1 238 ? 24.149 2.373 -28.389 1.00 83.00 238 VAL A C 1
ATOM 1823 O O . VAL A 1 238 ? 23.671 2.351 -27.252 1.00 83.00 238 VAL A O 1
ATOM 1826 N N . ILE A 1 239 ? 23.703 1.559 -29.355 1.00 84.19 239 ILE A N 1
ATOM 1827 C CA . ILE A 1 239 ? 22.631 0.574 -29.131 1.00 84.19 239 ILE A CA 1
ATOM 1828 C C . ILE A 1 239 ? 23.005 -0.369 -27.985 1.00 84.19 239 ILE A C 1
ATOM 1830 O O . ILE A 1 239 ? 22.202 -0.571 -27.071 1.00 84.19 239 ILE A O 1
ATOM 1834 N N . VAL A 1 240 ? 24.214 -0.941 -28.012 1.00 88.31 240 VAL A N 1
ATOM 1835 C CA . VAL A 1 240 ? 24.625 -1.916 -26.996 1.00 88.31 240 VAL A CA 1
ATOM 1836 C C . VAL A 1 240 ? 24.793 -1.271 -25.625 1.00 88.31 240 VAL A C 1
ATOM 1838 O O . VAL A 1 240 ? 24.352 -1.843 -24.629 1.00 88.31 240 VAL A O 1
ATOM 1841 N N . GLU A 1 241 ? 25.361 -0.067 -25.554 1.00 87.56 241 GLU A N 1
ATOM 1842 C CA . GLU A 1 241 ? 25.499 0.669 -24.300 1.00 87.56 241 GLU A CA 1
ATOM 1843 C C . GLU A 1 241 ? 24.132 0.979 -23.679 1.00 87.56 241 GLU A C 1
ATOM 1845 O O . GLU A 1 241 ? 23.902 0.715 -22.493 1.00 87.56 241 GLU A O 1
ATOM 1850 N N . ARG A 1 242 ? 23.198 1.512 -24.476 1.00 85.88 242 ARG A N 1
ATOM 1851 C CA . ARG A 1 242 ? 21.863 1.879 -23.992 1.00 85.88 242 ARG A CA 1
ATOM 1852 C C . ARG A 1 242 ? 21.051 0.656 -23.593 1.00 85.88 242 ARG A C 1
ATOM 1854 O O . ARG A 1 242 ? 20.458 0.676 -22.517 1.00 85.88 242 ARG A O 1
ATOM 1861 N N . ALA A 1 243 ? 21.085 -0.419 -24.380 1.00 85.75 243 ALA A N 1
ATOM 1862 C CA . ALA A 1 243 ? 20.414 -1.671 -24.037 1.00 85.75 243 ALA A CA 1
ATOM 1863 C C . ALA A 1 243 ? 20.913 -2.240 -22.698 1.00 85.75 243 ALA A C 1
ATOM 1865 O O . ALA A 1 243 ? 20.108 -2.640 -21.860 1.00 85.75 243 ALA A O 1
ATOM 1866 N N . VAL A 1 244 ? 22.229 -2.214 -22.446 1.00 86.50 244 VAL A N 1
ATOM 1867 C CA . VAL A 1 244 ? 22.795 -2.684 -21.171 1.00 86.50 244 VAL A CA 1
ATOM 1868 C C . VAL A 1 244 ? 22.314 -1.836 -19.998 1.00 86.50 244 VAL A C 1
ATOM 1870 O O . VAL A 1 244 ? 21.883 -2.391 -18.98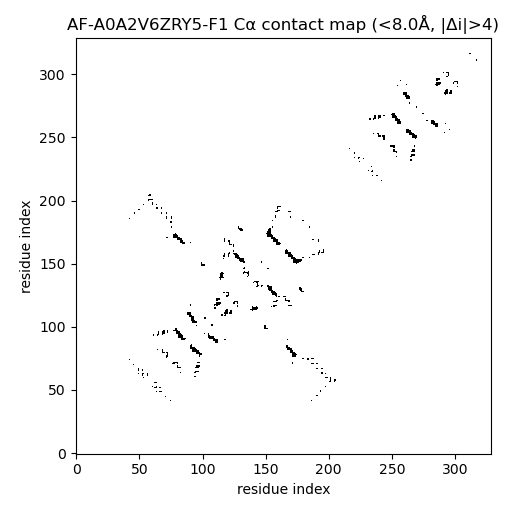7 1.00 86.50 244 VAL A O 1
ATOM 1873 N N . ARG A 1 245 ? 22.352 -0.504 -20.135 1.00 84.62 245 ARG A N 1
ATOM 1874 C CA . ARG A 1 245 ? 21.912 0.415 -19.076 1.00 84.62 245 ARG A CA 1
ATOM 1875 C C . ARG A 1 245 ? 20.410 0.295 -18.792 1.00 84.62 245 ARG A C 1
ATOM 1877 O O . ARG A 1 245 ? 20.034 0.241 -17.627 1.00 84.62 245 ARG A O 1
ATOM 1884 N N . LEU A 1 246 ? 19.570 0.225 -19.829 1.00 78.94 246 LEU A N 1
ATOM 1885 C CA . LEU A 1 246 ? 18.110 0.127 -19.696 1.00 78.94 246 LEU A CA 1
ATOM 1886 C C . LEU A 1 246 ? 17.666 -1.218 -19.112 1.00 78.94 246 LEU A C 1
ATOM 1888 O O . LEU A 1 246 ? 16.768 -1.255 -18.279 1.00 78.94 246 LEU A O 1
ATOM 1892 N N . CYS A 1 247 ? 18.309 -2.319 -19.504 1.00 80.88 247 CYS A N 1
ATOM 1893 C CA . CYS A 1 247 ? 17.976 -3.649 -18.993 1.00 80.88 247 CYS A CA 1
ATOM 1894 C C . CYS A 1 247 ? 18.664 -3.990 -17.659 1.00 80.88 247 CYS A C 1
ATOM 1896 O O . CYS A 1 247 ? 18.512 -5.111 -17.177 1.00 80.88 247 CYS A O 1
ATOM 1898 N N . GLY A 1 248 ? 19.462 -3.080 -17.083 1.00 81.69 248 GLY A N 1
ATOM 1899 C CA . GLY A 1 248 ? 20.236 -3.345 -15.864 1.00 81.69 248 GLY A CA 1
ATOM 1900 C C . GLY A 1 248 ? 21.233 -4.505 -16.007 1.00 81.69 248 GLY A C 1
ATOM 1901 O O . GLY A 1 248 ? 21.544 -5.189 -15.032 1.00 81.69 248 GLY A O 1
ATOM 1902 N N . ALA A 1 249 ? 21.706 -4.776 -17.226 1.00 83.38 249 ALA A N 1
ATOM 1903 C CA . ALA A 1 249 ? 22.596 -5.896 -17.503 1.00 83.38 249 ALA A CA 1
ATOM 1904 C C . ALA A 1 249 ? 24.050 -5.569 -17.119 1.00 83.38 249 ALA A C 1
ATOM 1906 O O . ALA A 1 249 ? 24.465 -4.415 -17.064 1.00 83.38 249 ALA A O 1
ATOM 1907 N N . ARG A 1 250 ? 24.869 -6.604 -16.891 1.00 85.19 250 ARG A N 1
ATOM 1908 C CA . ARG A 1 250 ? 26.306 -6.425 -16.610 1.00 85.19 250 ARG A CA 1
ATOM 1909 C C . ARG A 1 250 ? 27.112 -6.073 -17.866 1.00 85.19 250 ARG A C 1
ATOM 1911 O O . ARG A 1 250 ? 28.099 -5.352 -17.782 1.00 85.19 250 ARG A O 1
ATOM 1918 N N . PHE A 1 251 ? 26.737 -6.645 -19.005 1.00 88.88 251 PHE A N 1
ATOM 1919 C CA . PHE A 1 251 ? 27.380 -6.428 -20.297 1.00 88.88 251 PHE A CA 1
ATOM 1920 C C . PHE A 1 251 ? 26.402 -6.777 -21.420 1.00 88.88 251 PHE A C 1
ATOM 1922 O O . PHE A 1 251 ? 25.402 -7.458 -21.191 1.00 88.88 251 PHE A O 1
ATOM 1929 N N . GLY A 1 252 ? 26.714 -6.345 -22.637 1.00 88.56 252 GLY A N 1
ATOM 1930 C CA . GLY A 1 252 ? 25.903 -6.590 -23.827 1.00 88.56 252 GLY A CA 1
ATOM 1931 C C . GLY A 1 252 ? 26.764 -6.668 -25.075 1.00 88.56 252 GLY A C 1
ATOM 1932 O O . GLY A 1 252 ? 27.921 -6.238 -25.071 1.00 88.56 252 GLY A O 1
ATOM 1933 N N . ARG A 1 253 ? 26.210 -7.265 -26.133 1.00 90.31 253 ARG A N 1
ATOM 1934 C CA . ARG A 1 253 ? 26.867 -7.459 -27.432 1.00 90.31 253 ARG A CA 1
ATOM 1935 C C . ARG A 1 253 ? 25.857 -7.293 -28.559 1.00 90.31 253 ARG A C 1
ATOM 1937 O O . ARG A 1 253 ? 24.725 -7.749 -28.420 1.00 90.31 253 ARG A O 1
ATOM 1944 N N . VAL A 1 254 ? 26.290 -6.706 -29.669 1.00 89.12 254 VAL A N 1
ATOM 1945 C CA . VAL A 1 254 ? 25.520 -6.634 -30.918 1.00 89.12 254 VAL A CA 1
ATOM 1946 C C . VAL A 1 254 ? 26.197 -7.509 -31.958 1.00 89.12 254 VAL A C 1
ATOM 1948 O O . VAL A 1 254 ? 27.424 -7.508 -32.099 1.00 89.12 254 VAL A O 1
ATOM 1951 N N . TYR A 1 255 ? 25.375 -8.264 -32.679 1.00 89.19 255 TYR A N 1
ATOM 1952 C CA . TYR A 1 255 ? 25.810 -9.189 -33.711 1.00 89.19 255 TYR A CA 1
ATOM 1953 C C . TYR A 1 255 ? 25.199 -8.810 -35.055 1.00 89.19 255 TYR A C 1
ATOM 1955 O O . TYR A 1 255 ? 24.011 -8.498 -35.125 1.00 89.19 255 TYR A O 1
ATOM 1963 N N . ARG A 1 256 ? 26.001 -8.880 -36.117 1.00 88.56 256 ARG A N 1
ATOM 1964 C CA . ARG A 1 256 ? 25.555 -8.736 -37.504 1.00 88.56 256 ARG A CA 1
ATOM 1965 C C . ARG A 1 256 ? 25.676 -10.080 -38.207 1.00 88.56 256 ARG A C 1
ATOM 1967 O O . ARG A 1 256 ? 26.703 -10.737 -38.087 1.00 88.56 256 ARG A O 1
ATOM 1974 N N . TYR A 1 257 ? 24.644 -10.473 -38.939 1.00 89.44 257 TYR A N 1
ATOM 1975 C CA . TYR A 1 257 ? 24.654 -11.666 -39.779 1.00 89.44 257 TYR A CA 1
ATOM 1976 C C . TYR A 1 257 ? 24.638 -11.233 -41.242 1.00 89.44 257 TYR A C 1
ATOM 1978 O O . TYR A 1 257 ? 23.778 -10.441 -41.624 1.00 89.44 257 TYR A O 1
ATOM 1986 N N . ASP A 1 258 ? 25.600 -11.704 -42.031 1.00 86.56 258 ASP A N 1
ATOM 1987 C CA . ASP A 1 258 ? 25.738 -11.360 -43.455 1.00 86.56 258 ASP A CA 1
ATOM 1988 C C . ASP A 1 258 ? 25.077 -12.381 -44.400 1.00 86.56 258 ASP A C 1
ATOM 1990 O O . ASP A 1 258 ? 25.129 -12.218 -45.615 1.00 86.56 258 ASP A O 1
ATOM 1994 N N . GLY A 1 259 ? 24.415 -13.403 -43.847 1.00 82.50 259 GLY A N 1
ATOM 1995 C CA . GLY A 1 259 ? 23.819 -14.509 -44.602 1.00 82.50 259 GLY A CA 1
ATOM 1996 C C . GLY A 1 259 ? 24.654 -15.790 -44.572 1.00 82.50 259 GLY A C 1
ATOM 1997 O O . GLY A 1 259 ? 24.123 -16.854 -44.874 1.00 82.50 259 GLY A O 1
ATOM 1998 N N . ASP A 1 260 ? 25.908 -15.717 -44.128 1.00 84.62 260 ASP A N 1
ATOM 1999 C CA . ASP A 1 260 ? 26.796 -16.873 -43.988 1.00 84.62 260 ASP A CA 1
ATOM 2000 C C . ASP A 1 260 ? 27.354 -16.955 -42.561 1.00 84.62 260 ASP A C 1
ATOM 2002 O O . ASP A 1 260 ? 27.141 -17.927 -41.827 1.00 84.62 260 ASP A O 1
ATOM 2006 N N . THR A 1 261 ? 27.945 -15.858 -42.087 1.00 90.31 261 THR A N 1
ATOM 2007 C CA . THR A 1 261 ? 28.604 -15.785 -40.787 1.00 90.31 261 THR A CA 1
ATOM 2008 C C . THR A 1 261 ? 28.058 -14.673 -39.896 1.00 90.31 261 THR A C 1
ATOM 2010 O O . THR A 1 261 ? 27.564 -13.626 -40.315 1.00 90.31 261 THR A O 1
ATOM 2013 N N . ILE A 1 262 ? 28.110 -14.936 -38.596 1.00 89.06 262 ILE A N 1
ATOM 2014 C CA . ILE A 1 262 ? 27.799 -13.996 -37.532 1.00 89.06 262 ILE A CA 1
ATOM 2015 C C . ILE A 1 262 ? 29.088 -13.266 -37.178 1.00 89.06 262 ILE A C 1
ATOM 2017 O O . ILE A 1 262 ? 30.095 -13.901 -36.873 1.00 89.06 262 ILE A O 1
ATOM 2021 N N . HIS A 1 263 ? 29.022 -11.943 -37.122 1.00 87.94 263 HIS A N 1
ATOM 2022 C CA . HIS A 1 263 ? 30.074 -11.046 -36.657 1.00 87.94 263 HIS A CA 1
ATOM 2023 C C . HIS A 1 263 ? 29.621 -10.397 -35.357 1.00 87.94 263 HIS A C 1
ATOM 2025 O O . HIS A 1 263 ? 28.488 -9.924 -35.275 1.00 87.94 263 HIS A O 1
ATOM 2031 N N . MET A 1 264 ? 30.478 -10.333 -34.339 1.00 86.62 264 MET A N 1
ATOM 2032 C CA . MET A 1 264 ? 30.231 -9.407 -33.230 1.00 86.62 264 MET A CA 1
ATOM 2033 C C . MET A 1 264 ? 30.701 -8.026 -33.669 1.00 86.62 264 MET A C 1
ATOM 2035 O O . MET A 1 264 ? 31.884 -7.852 -33.939 1.00 86.62 264 MET A O 1
ATOM 2039 N N . VAL A 1 265 ? 29.781 -7.069 -33.736 1.00 85.94 265 VAL A N 1
ATOM 2040 C CA . VAL A 1 265 ? 30.080 -5.719 -34.230 1.00 85.94 265 VAL A CA 1
ATOM 2041 C C . VAL A 1 265 ? 30.220 -4.702 -33.109 1.00 85.94 265 VAL A C 1
ATOM 2043 O O . VAL A 1 265 ? 30.948 -3.745 -33.285 1.00 85.94 265 VAL A O 1
ATOM 2046 N N . ALA A 1 266 ? 29.610 -4.913 -31.941 1.00 86.44 266 ALA A N 1
ATOM 2047 C CA . ALA A 1 266 ? 29.792 -4.024 -30.792 1.00 86.44 266 ALA A CA 1
ATOM 2048 C C . ALA A 1 266 ? 29.655 -4.770 -29.463 1.00 86.44 266 ALA A C 1
ATOM 2050 O O . ALA A 1 266 ? 29.015 -5.826 -29.381 1.00 86.44 266 ALA A O 1
ATOM 2051 N N . GLY A 1 267 ? 30.224 -4.200 -28.402 1.00 87.19 267 GLY A N 1
ATOM 2052 C CA . GLY A 1 267 ? 30.116 -4.729 -27.049 1.00 87.19 267 GLY A CA 1
ATOM 2053 C C . GLY A 1 267 ? 30.292 -3.650 -25.987 1.00 87.19 267 GLY A C 1
ATOM 2054 O O . GLY A 1 267 ? 31.103 -2.747 -26.141 1.00 87.19 267 GLY A O 1
ATOM 2055 N N . TYR A 1 268 ? 29.560 -3.777 -24.882 1.00 86.50 268 TYR A N 1
ATOM 2056 C CA . TYR A 1 268 ? 29.641 -2.863 -23.741 1.00 86.50 268 TYR A CA 1
ATOM 2057 C C . TYR A 1 268 ? 29.753 -3.643 -22.432 1.00 86.50 268 TYR A C 1
ATOM 2059 O O . TYR A 1 268 ? 29.112 -4.683 -22.276 1.00 86.50 268 TYR A O 1
ATOM 2067 N N . GLY A 1 269 ? 30.573 -3.165 -21.492 1.00 83.25 269 GLY A N 1
ATOM 2068 C CA . GLY A 1 269 ? 30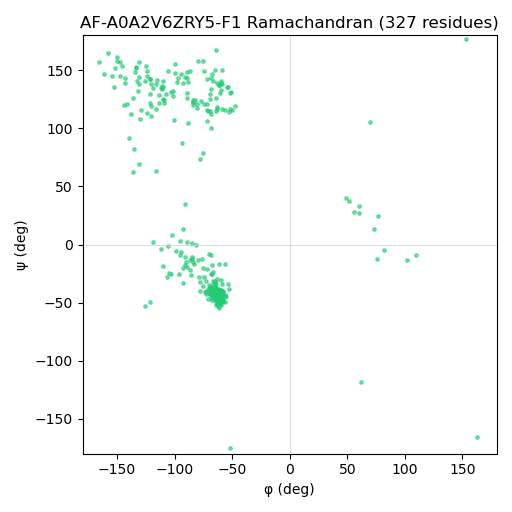.781 -3.816 -20.188 1.00 83.25 269 GLY A CA 1
ATOM 2069 C C . GLY A 1 269 ? 31.623 -5.103 -20.229 1.00 83.25 269 GLY A C 1
ATOM 2070 O O . GLY A 1 269 ? 31.655 -5.860 -19.257 1.00 83.25 269 GLY A O 1
ATOM 2071 N N . LEU A 1 270 ? 32.312 -5.381 -21.340 1.00 76.69 270 LEU A N 1
ATOM 2072 C CA . LEU A 1 270 ? 33.228 -6.517 -21.471 1.00 76.69 270 LEU A CA 1
ATOM 2073 C C . LEU A 1 270 ? 34.608 -6.139 -20.912 1.00 76.69 270 LEU A C 1
ATOM 2075 O O . LEU A 1 270 ? 35.243 -5.215 -21.404 1.00 76.69 270 LEU A O 1
ATOM 2079 N N . GLY A 1 271 ? 35.095 -6.859 -19.896 1.00 69.94 271 GLY A N 1
ATOM 2080 C CA . GLY A 1 271 ? 36.481 -6.700 -19.430 1.00 69.94 271 GLY A CA 1
ATOM 2081 C C . GLY A 1 271 ? 37.504 -7.108 -20.503 1.00 69.94 271 GLY A C 1
ATOM 2082 O O . GLY A 1 271 ? 37.149 -7.782 -21.470 1.00 69.94 271 GLY A O 1
ATOM 2083 N N . ALA A 1 272 ? 38.787 -6.774 -20.312 1.00 61.72 272 ALA A N 1
ATOM 2084 C CA . ALA A 1 272 ? 39.862 -7.035 -21.287 1.00 61.72 272 ALA A CA 1
ATOM 2085 C C . ALA A 1 272 ? 39.937 -8.505 -21.763 1.00 61.72 272 ALA A C 1
ATOM 2087 O O . ALA A 1 272 ? 40.112 -8.774 -22.951 1.00 61.72 272 ALA A O 1
ATOM 2088 N N . ALA A 1 273 ? 39.701 -9.466 -20.862 1.00 58.91 273 ALA A N 1
ATOM 2089 C CA . ALA A 1 273 ? 39.621 -10.890 -21.202 1.00 58.91 273 ALA A CA 1
ATOM 2090 C C . ALA A 1 273 ? 38.409 -11.238 -22.093 1.00 58.91 273 ALA A C 1
ATOM 2092 O O . ALA A 1 273 ? 38.483 -12.137 -22.924 1.00 58.91 273 ALA A O 1
ATOM 2093 N N . GLY A 1 274 ? 37.298 -10.510 -21.953 1.00 58.94 274 GLY A N 1
ATOM 2094 C CA . GLY A 1 274 ? 36.089 -10.684 -22.757 1.00 58.94 274 GLY A CA 1
ATOM 2095 C C . GLY A 1 274 ? 36.242 -10.188 -24.195 1.00 58.94 274 GLY A C 1
ATOM 2096 O O . GLY A 1 274 ? 35.645 -10.791 -25.082 1.00 58.94 274 GLY A O 1
ATOM 2097 N N . LEU A 1 275 ? 37.061 -9.153 -24.423 1.00 56.06 275 LEU A N 1
ATOM 2098 C CA . LEU A 1 275 ? 37.395 -8.618 -25.752 1.00 56.06 275 LEU A CA 1
ATOM 2099 C C . LEU A 1 275 ? 38.350 -9.551 -26.522 1.00 56.06 275 LEU A C 1
ATOM 2101 O O . LEU A 1 275 ? 38.121 -9.837 -27.694 1.00 56.06 275 LEU A O 1
ATOM 2105 N N . GLY A 1 276 ? 39.353 -10.133 -25.851 1.00 57.56 276 GLY A N 1
ATOM 2106 C CA . GLY A 1 276 ? 40.314 -11.067 -26.470 1.00 57.56 276 GLY A CA 1
ATOM 2107 C C . GLY A 1 276 ? 39.739 -12.431 -26.894 1.00 57.56 276 GLY A C 1
ATOM 2108 O O . GLY A 1 276 ? 40.420 -13.222 -27.555 1.00 57.56 276 GLY A O 1
ATOM 2109 N N . VAL A 1 277 ? 38.497 -12.729 -26.508 1.00 58.72 277 VAL A N 1
ATOM 2110 C CA . VAL A 1 277 ? 37.746 -13.927 -26.920 1.00 58.72 277 VAL A CA 1
ATOM 2111 C C . VAL A 1 277 ? 36.885 -13.648 -28.163 1.00 58.72 277 VAL A C 1
ATOM 2113 O O . VAL A 1 277 ? 36.546 -14.575 -28.892 1.00 58.72 277 VAL A O 1
ATOM 2116 N N . VAL A 1 278 ? 36.583 -12.379 -28.463 1.00 63.03 278 VAL A N 1
ATOM 2117 C CA . VAL A 1 278 ? 35.703 -11.981 -29.576 1.00 63.03 278 VAL A CA 1
ATOM 2118 C C . VAL A 1 278 ? 36.292 -12.362 -30.931 1.00 63.03 278 VAL A C 1
ATOM 2120 O O . VAL A 1 278 ? 35.638 -13.079 -31.683 1.00 63.03 278 VAL A O 1
ATOM 2123 N N . HIS A 1 279 ? 37.545 -11.982 -31.198 1.00 62.75 279 HIS A N 1
ATOM 2124 C CA . HIS A 1 279 ? 38.233 -12.301 -32.458 1.00 62.75 279 HIS A CA 1
ATOM 2125 C C . HIS A 1 279 ? 38.533 -13.795 -32.646 1.00 62.75 279 HIS A C 1
ATOM 2127 O O . HIS A 1 279 ? 38.813 -14.229 -33.755 1.00 62.75 279 HIS A O 1
ATOM 2133 N N . ARG A 1 280 ? 38.496 -14.592 -31.569 1.00 68.00 280 ARG A N 1
ATOM 2134 C CA . ARG A 1 280 ? 38.709 -16.048 -31.638 1.00 68.00 280 ARG A CA 1
ATOM 2135 C C . ARG A 1 280 ? 37.435 -16.831 -31.944 1.00 68.00 280 ARG A C 1
ATOM 2137 O O . ARG A 1 280 ? 37.527 -17.974 -32.372 1.00 68.00 280 ARG A O 1
ATOM 2144 N N . ILE A 1 281 ? 36.267 -16.246 -31.681 1.00 73.44 281 ILE A N 1
ATOM 2145 C CA . ILE A 1 281 ? 34.966 -16.908 -31.849 1.00 73.44 281 ILE A CA 1
ATOM 2146 C C . ILE A 1 281 ? 34.211 -16.374 -33.069 1.00 73.44 281 ILE A C 1
ATOM 2148 O O . ILE A 1 281 ? 33.403 -17.107 -33.633 1.00 73.44 281 ILE A O 1
ATOM 2152 N N . PHE A 1 282 ? 34.439 -15.119 -33.462 1.00 79.69 282 PHE A N 1
ATOM 2153 C CA . PHE A 1 282 ? 33.761 -14.477 -34.583 1.00 79.69 282 PHE A CA 1
ATOM 2154 C C . PHE A 1 282 ? 34.778 -14.009 -35.642 1.00 79.69 282 PHE A C 1
ATOM 2156 O O . PHE A 1 282 ? 35.839 -13.512 -35.258 1.00 79.69 282 PHE A O 1
ATOM 2163 N N . PRO A 1 283 ? 34.452 -14.108 -36.944 1.00 85.19 283 PRO A N 1
ATOM 2164 C CA . PRO A 1 283 ? 33.176 -14.582 -37.479 1.00 85.19 283 PRO A CA 1
ATOM 2165 C C . PRO A 1 283 ? 32.985 -16.104 -37.389 1.00 85.19 283 PRO A C 1
ATOM 2167 O O . PRO A 1 283 ? 33.947 -16.864 -37.434 1.00 85.19 283 PRO A O 1
ATOM 2170 N N . ARG A 1 284 ? 31.731 -16.553 -37.243 1.00 87.06 284 ARG A N 1
ATOM 2171 C CA . ARG A 1 284 ? 31.363 -17.985 -37.262 1.00 87.06 284 ARG A CA 1
ATOM 2172 C C . ARG A 1 284 ? 29.996 -18.223 -37.901 1.00 87.06 284 ARG A C 1
ATOM 2174 O O . ARG A 1 284 ? 29.150 -17.339 -37.791 1.00 87.06 284 ARG A O 1
ATOM 2181 N N . PRO A 1 285 ? 29.719 -19.406 -38.475 1.00 86.56 285 PRO A N 1
ATOM 2182 C CA . PRO A 1 285 ? 28.400 -19.722 -39.018 1.00 86.56 285 PRO A CA 1
ATOM 2183 C C . PRO A 1 285 ? 27.281 -19.639 -37.975 1.00 86.56 285 PRO A C 1
ATOM 2185 O O . PRO A 1 285 ? 27.489 -19.909 -36.781 1.00 86.56 285 PRO A O 1
ATOM 2188 N N . ALA A 1 286 ? 26.078 -19.301 -38.439 1.00 85.44 286 ALA A N 1
ATOM 2189 C CA . ALA A 1 286 ? 24.880 -19.368 -37.614 1.00 85.44 286 ALA A CA 1
ATOM 2190 C C . ALA A 1 286 ? 24.521 -20.827 -37.319 1.00 85.44 286 ALA A C 1
ATOM 2192 O O . ALA A 1 286 ? 24.353 -21.642 -38.221 1.00 85.44 286 ALA A O 1
ATOM 2193 N N . SER A 1 287 ? 24.397 -21.162 -36.038 1.00 84.50 287 SER A N 1
ATOM 2194 C CA . SER A 1 287 ? 24.053 -22.515 -35.612 1.00 84.50 287 SER A CA 1
ATOM 2195 C C . SER A 1 287 ? 23.232 -22.493 -34.322 1.00 84.50 287 SER A C 1
ATOM 2197 O O . SER A 1 287 ? 23.415 -21.639 -33.448 1.00 84.50 287 SER A O 1
ATOM 2199 N N . ALA A 1 288 ? 22.299 -23.442 -34.215 1.00 83.62 288 ALA A N 1
ATOM 2200 C CA . ALA A 1 288 ? 21.347 -23.561 -33.108 1.00 83.62 288 ALA A CA 1
ATOM 2201 C C . ALA A 1 288 ? 21.986 -23.986 -31.765 1.00 83.62 288 ALA A C 1
ATOM 2203 O O . ALA A 1 288 ? 21.312 -23.963 -30.724 1.00 83.62 288 ALA A O 1
ATOM 2204 N N . ASP A 1 289 ? 23.274 -24.354 -31.788 1.00 82.12 289 ASP A N 1
ATOM 2205 C CA . ASP A 1 289 ? 24.127 -24.655 -30.627 1.00 82.12 289 ASP A CA 1
ATOM 2206 C C . ASP A 1 289 ? 24.427 -23.412 -29.772 1.00 82.12 289 ASP A C 1
ATOM 2208 O O . ASP A 1 289 ? 24.663 -23.519 -28.569 1.00 82.12 289 ASP A O 1
ATOM 2212 N N . THR A 1 290 ? 24.372 -22.221 -30.372 1.00 81.94 290 THR A N 1
ATOM 2213 C CA . THR A 1 290 ? 24.546 -20.946 -29.672 1.00 81.94 290 THR A CA 1
ATOM 2214 C C . THR A 1 290 ? 23.218 -20.221 -29.502 1.00 81.94 290 THR A C 1
ATOM 2216 O O . THR A 1 290 ? 22.323 -20.313 -30.340 1.00 81.94 290 THR A O 1
ATOM 2219 N N . ILE A 1 291 ? 23.090 -19.441 -28.423 1.00 83.12 291 ILE A N 1
ATOM 2220 C CA . ILE A 1 291 ? 21.886 -18.631 -28.195 1.00 83.12 291 ILE A CA 1
ATOM 2221 C C . ILE A 1 291 ? 21.691 -17.590 -29.308 1.00 83.12 291 ILE A C 1
ATOM 2223 O O . ILE A 1 291 ? 20.579 -17.411 -29.787 1.00 83.12 291 ILE A O 1
ATOM 2227 N N . VAL A 1 292 ? 22.782 -16.978 -29.780 1.00 86.31 292 VAL A N 1
ATOM 2228 C CA . VAL A 1 292 ? 22.762 -15.978 -30.859 1.00 86.31 292 VAL A CA 1
ATOM 2229 C C . VAL A 1 292 ? 22.359 -16.618 -32.187 1.00 86.31 292 VAL A C 1
ATOM 2231 O O . VAL A 1 292 ? 21.463 -16.113 -32.856 1.00 86.31 292 VAL A O 1
ATOM 2234 N N . GLY A 1 293 ? 22.962 -17.757 -32.550 1.00 86.56 293 GLY A N 1
ATOM 2235 C CA . GLY A 1 293 ? 22.608 -18.464 -33.779 1.00 86.56 293 GLY A CA 1
ATOM 2236 C C . GLY A 1 293 ? 21.169 -18.977 -33.761 1.00 86.56 293 GLY A C 1
ATOM 2237 O O . GLY A 1 293 ? 20.475 -18.863 -34.765 1.00 86.56 293 GLY A O 1
ATOM 2238 N N . ARG A 1 294 ? 20.664 -19.432 -32.608 1.00 86.62 294 ARG A N 1
ATOM 2239 C CA . ARG A 1 294 ? 19.251 -19.803 -32.459 1.00 86.62 294 ARG A CA 1
ATOM 2240 C C . ARG A 1 294 ? 18.315 -18.625 -32.717 1.00 86.62 294 ARG A C 1
ATOM 2242 O O . ARG A 1 294 ? 17.401 -18.781 -33.513 1.00 86.62 294 ARG A O 1
ATOM 2249 N N . VAL A 1 295 ? 18.559 -17.468 -32.096 1.00 89.44 295 VAL A N 1
ATOM 2250 C CA . VAL A 1 295 ? 17.742 -16.256 -32.305 1.00 89.44 295 VAL A CA 1
ATOM 2251 C C . VAL A 1 295 ? 17.743 -15.833 -33.777 1.00 89.44 295 VAL A C 1
ATOM 2253 O O . VAL A 1 295 ? 16.692 -15.488 -34.309 1.00 89.44 295 VAL A O 1
ATOM 2256 N N . ILE A 1 296 ? 18.893 -15.902 -34.456 1.00 88.50 296 ILE A N 1
ATOM 2257 C CA . ILE A 1 296 ? 19.008 -15.558 -35.883 1.00 88.50 296 ILE A CA 1
ATOM 2258 C C . ILE A 1 296 ? 18.206 -16.529 -36.760 1.00 88.50 296 ILE A C 1
ATOM 2260 O O . ILE A 1 296 ? 17.459 -16.088 -37.633 1.00 88.50 296 ILE A O 1
ATOM 2264 N N . LEU A 1 297 ? 18.329 -17.837 -36.518 1.00 87.19 297 LEU A N 1
ATOM 2265 C CA . LEU A 1 297 ? 17.671 -18.868 -37.325 1.00 87.19 297 LEU A CA 1
ATOM 2266 C C . LEU A 1 297 ? 16.152 -18.912 -37.103 1.00 87.19 297 LEU A C 1
ATOM 2268 O O . LEU A 1 297 ? 15.403 -19.111 -38.055 1.00 87.19 297 LEU A O 1
ATOM 2272 N N . THR A 1 298 ? 15.683 -18.722 -35.866 1.00 89.06 298 THR A N 1
ATOM 2273 C CA . THR A 1 298 ? 14.248 -18.799 -35.535 1.00 89.06 298 THR A CA 1
ATOM 2274 C C . THR A 1 298 ? 13.525 -17.462 -35.626 1.00 89.06 298 THR A C 1
ATOM 2276 O O . THR A 1 298 ? 12.297 -17.446 -35.674 1.00 89.06 298 THR A O 1
ATOM 2279 N N . ARG A 1 299 ? 14.259 -16.341 -35.618 1.00 86.88 299 ARG A N 1
ATOM 2280 C CA . ARG A 1 299 ? 13.722 -14.971 -35.515 1.00 86.88 299 ARG A CA 1
ATOM 2281 C C . ARG A 1 299 ? 12.835 -14.750 -34.284 1.00 86.88 299 ARG A C 1
ATOM 2283 O O . ARG A 1 299 ? 11.940 -13.911 -34.305 1.00 86.88 299 ARG A O 1
ATOM 2290 N N . GLN A 1 300 ? 13.082 -15.502 -33.214 1.00 83.38 300 GLN A N 1
ATOM 2291 C CA . GLN A 1 300 ? 12.358 -15.406 -31.947 1.00 83.38 300 GLN A CA 1
ATOM 2292 C C . GLN A 1 300 ? 13.329 -15.078 -30.807 1.00 83.38 300 GLN A C 1
ATOM 2294 O O . GLN A 1 300 ? 14.449 -15.604 -30.797 1.00 83.38 300 GLN A O 1
ATOM 2299 N N . PRO A 1 301 ? 12.932 -14.240 -29.830 1.00 83.81 301 PRO A N 1
ATOM 2300 C CA . PRO A 1 301 ? 13.751 -13.983 -28.654 1.00 83.81 301 PRO A CA 1
ATOM 2301 C C . PRO A 1 301 ? 13.977 -15.282 -27.868 1.00 83.81 301 PRO A C 1
ATOM 2303 O O . PRO A 1 301 ? 13.060 -16.075 -27.665 1.00 83.81 301 PRO A O 1
ATOM 2306 N N . ALA A 1 302 ? 15.210 -15.497 -27.408 1.00 81.25 302 ALA A N 1
ATOM 2307 C CA . ALA A 1 302 ? 15.582 -16.655 -26.604 1.00 81.25 302 ALA A CA 1
ATOM 2308 C C . ALA A 1 302 ? 16.155 -16.198 -25.259 1.00 81.25 302 ALA A C 1
ATOM 2310 O O . ALA A 1 302 ? 17.077 -15.385 -25.215 1.00 81.25 302 ALA A O 1
ATOM 2311 N N . CYS A 1 303 ? 15.639 -16.757 -24.164 1.00 77.00 303 CYS A N 1
ATOM 2312 C CA . CYS A 1 303 ? 16.141 -16.530 -22.812 1.00 77.00 303 CYS A CA 1
ATOM 2313 C C . CYS A 1 303 ? 16.617 -17.859 -22.216 1.00 77.00 303 CYS A C 1
ATOM 2315 O O . CYS A 1 303 ? 15.934 -18.876 -22.336 1.00 77.00 303 CYS A O 1
ATOM 2317 N N . ARG A 1 304 ? 17.793 -17.867 -21.578 1.00 71.56 304 ARG A N 1
ATOM 2318 C CA . ARG A 1 304 ? 18.328 -19.045 -20.882 1.00 71.56 304 ARG A CA 1
ATOM 2319 C C . ARG A 1 304 ? 18.534 -18.691 -19.414 1.00 71.56 304 ARG A C 1
ATOM 2321 O O . ARG A 1 304 ? 19.397 -17.884 -19.090 1.00 71.56 304 ARG A O 1
ATOM 2328 N N . HIS A 1 305 ? 17.722 -19.286 -18.543 1.00 53.50 305 HIS A N 1
ATOM 2329 C CA . HIS A 1 305 ? 17.621 -18.904 -17.130 1.00 53.50 305 HIS A CA 1
ATOM 2330 C C . HIS A 1 305 ? 18.794 -19.404 -16.259 1.00 53.50 305 HIS A C 1
ATOM 2332 O O . HIS A 1 305 ? 18.959 -18.944 -15.135 1.00 53.50 305 HIS A O 1
ATOM 2338 N N . CYS A 1 306 ? 19.640 -20.316 -16.761 1.00 41.47 306 CYS A N 1
ATOM 2339 C CA . CYS A 1 306 ? 20.774 -20.855 -16.009 1.00 41.47 306 CYS A CA 1
ATOM 2340 C C . CYS A 1 306 ? 22.014 -21.039 -16.900 1.00 41.47 306 CYS A C 1
ATOM 2342 O O . CYS A 1 306 ? 21.985 -21.768 -17.891 1.00 41.47 306 CYS A O 1
ATOM 2344 N N . TYR A 1 307 ? 23.115 -20.373 -16.539 1.00 46.12 307 TYR A N 1
ATOM 2345 C CA . TYR A 1 307 ? 24.405 -20.461 -17.241 1.00 46.12 307 TYR A CA 1
ATOM 2346 C C . TYR A 1 307 ? 25.279 -21.632 -16.741 1.00 46.12 307 TYR A C 1
ATOM 2348 O O . TYR A 1 307 ? 26.258 -21.978 -17.397 1.00 46.12 307 TYR A O 1
ATOM 2356 N N . ARG A 1 308 ? 24.942 -22.252 -15.593 1.00 40.53 308 ARG A N 1
ATOM 2357 C CA . ARG A 1 308 ? 25.773 -23.277 -14.920 1.00 40.53 308 ARG A CA 1
ATOM 2358 C C . ARG A 1 308 ? 25.759 -24.662 -15.575 1.00 40.53 308 ARG A C 1
ATOM 2360 O O . ARG A 1 308 ? 26.688 -25.422 -15.351 1.00 40.53 308 ARG A O 1
ATOM 2367 N N . GLU A 1 309 ? 24.761 -24.976 -16.396 1.00 35.09 309 GLU A N 1
ATOM 2368 C CA . GLU A 1 309 ? 24.609 -26.303 -17.025 1.00 35.09 309 GLU A CA 1
ATOM 2369 C C . GLU A 1 309 ? 25.051 -26.339 -18.499 1.00 35.09 309 GLU A C 1
ATOM 2371 O O . GLU A 1 309 ? 24.836 -27.321 -19.206 1.00 35.09 309 GLU A O 1
ATOM 2376 N N . CYS A 1 310 ? 25.669 -25.268 -19.004 1.00 40.78 310 CYS A N 1
ATOM 2377 C CA . CYS A 1 310 ? 26.207 -25.271 -20.360 1.00 40.78 310 CYS A CA 1
ATOM 2378 C C . CYS A 1 310 ? 27.602 -25.898 -20.372 1.00 40.78 310 CYS A C 1
ATOM 2380 O O . CYS A 1 310 ? 28.506 -25.396 -19.705 1.00 40.78 310 CYS A O 1
ATOM 2382 N N . ALA A 1 311 ? 27.784 -26.949 -21.178 1.00 34.94 311 ALA A N 1
ATOM 2383 C CA . ALA A 1 311 ? 29.106 -27.473 -21.495 1.00 34.94 311 ALA A CA 1
ATOM 2384 C C . ALA A 1 311 ? 30.013 -26.319 -21.977 1.00 34.94 311 ALA A C 1
ATOM 2386 O O . ALA A 1 311 ? 29.579 -25.518 -22.816 1.00 34.94 311 ALA A O 1
ATOM 2387 N N . PRO A 1 312 ? 31.240 -26.186 -21.442 1.00 39.34 312 PRO A N 1
ATOM 2388 C CA . PRO A 1 312 ? 32.157 -25.150 -21.887 1.00 39.34 312 PRO A CA 1
ATOM 2389 C C . PRO A 1 312 ? 32.446 -25.321 -23.381 1.00 39.34 312 PRO A C 1
ATOM 2391 O O . PRO A 1 312 ? 32.593 -26.439 -23.876 1.00 39.34 312 PRO A O 1
ATOM 2394 N N . LEU A 1 313 ? 32.529 -24.199 -24.101 1.00 41.28 313 LEU A N 1
ATOM 2395 C CA . LEU A 1 313 ? 32.986 -24.193 -25.489 1.00 41.28 313 LEU A CA 1
ATOM 2396 C C . LEU A 1 313 ? 34.366 -24.876 -25.561 1.00 41.28 313 LEU A C 1
ATOM 2398 O O . LEU A 1 313 ? 35.222 -24.568 -24.721 1.00 41.28 313 LEU A O 1
ATOM 2402 N N . PRO A 1 314 ? 34.615 -25.765 -26.540 1.00 30.64 314 PRO A N 1
ATOM 2403 C CA . PRO A 1 314 ? 35.922 -26.389 -26.690 1.00 30.64 314 PRO A CA 1
ATOM 2404 C C . PRO A 1 314 ? 36.997 -25.302 -26.842 1.00 30.64 314 PRO A C 1
ATOM 2406 O O . PRO A 1 314 ? 36.963 -24.509 -27.780 1.00 30.64 314 PRO A O 1
ATOM 2409 N N . GLY A 1 315 ? 37.915 -25.229 -25.871 1.00 39.94 315 GLY A N 1
ATOM 2410 C CA . GLY A 1 315 ? 39.013 -24.251 -25.825 1.00 39.94 315 GLY A CA 1
ATOM 2411 C C . GLY A 1 315 ? 38.911 -23.163 -24.746 1.00 39.94 315 GLY A C 1
ATOM 2412 O O . GLY A 1 315 ? 39.896 -22.465 -24.512 1.00 39.94 315 GLY A O 1
ATOM 2413 N N . ALA A 1 316 ? 37.787 -23.028 -24.036 1.00 36.22 316 ALA A N 1
ATOM 2414 C CA . ALA A 1 316 ? 37.663 -22.094 -22.914 1.00 36.22 316 ALA A CA 1
ATOM 2415 C C . ALA A 1 316 ? 37.968 -22.798 -21.579 1.00 36.22 316 ALA A C 1
ATOM 2417 O O . ALA A 1 316 ? 37.064 -23.296 -20.910 1.00 36.22 316 ALA A O 1
ATOM 2418 N N . ARG A 1 317 ? 39.243 -22.851 -21.166 1.00 30.03 317 ARG A N 1
ATOM 2419 C CA . ARG A 1 317 ? 39.563 -23.151 -19.759 1.00 30.03 317 ARG A CA 1
ATOM 2420 C C . ARG A 1 317 ? 39.166 -21.938 -18.919 1.00 30.03 317 ARG A C 1
ATOM 2422 O O . ARG A 1 317 ? 39.720 -20.857 -19.099 1.00 30.03 317 ARG A O 1
ATOM 2429 N N . ALA A 1 318 ? 38.188 -22.112 -18.037 1.00 35.28 318 ALA A N 1
ATOM 2430 C CA . ALA A 1 318 ? 37.887 -21.134 -17.004 1.00 35.28 318 ALA A CA 1
ATOM 2431 C C . ALA A 1 318 ? 39.007 -21.193 -15.956 1.00 35.28 318 ALA A C 1
ATOM 2433 O O . ALA A 1 318 ? 39.095 -22.158 -15.203 1.00 35.28 318 ALA A O 1
ATOM 2434 N N . GLU A 1 319 ? 39.886 -20.193 -15.924 1.00 33.03 319 GLU A N 1
ATOM 2435 C CA . GLU A 1 319 ? 40.705 -19.958 -14.735 1.00 33.03 319 GLU A CA 1
ATOM 2436 C C . GLU A 1 319 ? 39.795 -19.384 -13.645 1.00 33.03 319 GLU A C 1
ATOM 2438 O O . GLU A 1 319 ? 39.216 -18.305 -13.798 1.00 33.03 319 GLU A O 1
ATOM 2443 N N . GLU A 1 320 ? 39.628 -20.133 -12.556 1.00 32.19 320 GLU A N 1
ATOM 2444 C CA . GLU A 1 320 ? 38.973 -19.638 -11.348 1.00 32.19 320 GLU A CA 1
ATOM 2445 C C . GLU A 1 320 ? 39.746 -18.426 -10.802 1.00 32.19 320 GLU A C 1
ATOM 2447 O O . GLU A 1 320 ? 40.975 -18.481 -10.671 1.00 32.19 320 GLU A O 1
ATOM 2452 N N . PRO A 1 321 ? 39.070 -17.320 -10.440 1.00 33.09 321 PRO A N 1
ATOM 2453 C CA . PRO A 1 321 ? 39.751 -16.214 -9.800 1.00 33.09 321 PRO A CA 1
ATOM 2454 C C . PRO A 1 321 ? 40.198 -16.666 -8.410 1.00 33.09 321 PRO A C 1
ATOM 2456 O O . PRO A 1 321 ? 39.369 -16.888 -7.527 1.00 33.09 321 PRO A O 1
ATOM 2459 N N . ARG A 1 322 ? 41.519 -16.783 -8.212 1.00 31.27 322 ARG A N 1
ATOM 2460 C CA . ARG A 1 322 ? 42.128 -16.979 -6.891 1.00 31.27 322 ARG A CA 1
ATOM 2461 C C . ARG A 1 322 ? 41.526 -15.971 -5.914 1.00 31.27 322 ARG A C 1
ATOM 2463 O O . ARG A 1 322 ? 41.651 -14.758 -6.104 1.00 31.27 322 ARG A O 1
ATOM 2470 N N . ALA A 1 323 ? 40.882 -16.490 -4.873 1.00 34.72 323 ALA A N 1
ATOM 2471 C CA . ALA A 1 323 ? 40.395 -15.712 -3.751 1.00 34.72 323 ALA A CA 1
ATOM 2472 C C . ALA A 1 323 ? 41.546 -14.857 -3.201 1.00 34.72 323 ALA A C 1
ATOM 2474 O O . ALA A 1 323 ? 42.552 -15.386 -2.728 1.00 34.72 323 ALA A O 1
ATOM 2475 N N . ARG A 1 324 ? 41.418 -13.527 -3.278 1.00 33.84 324 ARG A N 1
ATOM 2476 C CA . ARG A 1 324 ? 42.298 -12.629 -2.528 1.00 33.84 324 ARG A CA 1
ATOM 2477 C C . ARG A 1 324 ? 41.962 -12.798 -1.052 1.00 33.84 324 ARG A C 1
ATOM 2479 O O . ARG A 1 324 ? 40.971 -12.260 -0.564 1.00 33.84 324 ARG A O 1
ATOM 2486 N N . SER A 1 325 ? 42.795 -13.568 -0.366 1.00 33.53 325 SER A N 1
ATOM 2487 C CA . SER A 1 325 ? 42.918 -13.578 1.084 1.00 33.53 325 SER A CA 1
ATOM 2488 C C . SER A 1 325 ? 43.094 -12.143 1.582 1.00 33.53 325 SER A C 1
ATOM 2490 O O . SER A 1 325 ? 44.080 -11.481 1.255 1.00 33.53 325 SER A O 1
ATOM 2492 N N . ARG A 1 326 ? 42.125 -11.656 2.361 1.00 37.50 326 ARG A N 1
ATOM 2493 C CA . ARG A 1 326 ? 42.308 -10.486 3.223 1.00 37.50 326 ARG A CA 1
ATOM 2494 C C . ARG A 1 326 ? 43.375 -10.845 4.260 1.00 37.50 326 ARG A C 1
ATOM 2496 O O . ARG A 1 326 ? 43.162 -11.770 5.037 1.00 37.50 326 ARG A O 1
ATOM 2503 N N . GLN A 1 327 ? 44.493 -10.129 4.266 1.00 30.89 327 GLN A N 1
ATOM 2504 C CA . GLN A 1 327 ? 45.361 -10.030 5.441 1.00 30.89 327 GLN A CA 1
ATOM 2505 C C . GLN A 1 327 ? 45.034 -8.722 6.177 1.00 30.89 327 GLN A C 1
ATOM 2507 O O . GLN A 1 327 ? 44.768 -7.723 5.504 1.00 30.89 327 GLN A O 1
ATOM 2512 N N . PRO A 1 328 ? 45.001 -8.728 7.520 1.00 40.53 328 PRO A N 1
ATOM 2513 C CA . PRO A 1 328 ? 44.702 -7.550 8.317 1.00 40.53 328 PRO A CA 1
ATOM 2514 C C . PRO A 1 328 ? 45.978 -6.752 8.619 1.00 40.53 328 PRO A C 1
ATOM 2516 O O . PRO A 1 328 ? 47.013 -7.336 8.941 1.00 40.53 328 PRO A O 1
ATOM 2519 N N . ALA A 1 329 ? 45.864 -5.429 8.560 1.00 41.25 329 ALA A N 1
ATOM 2520 C CA . ALA A 1 329 ? 46.607 -4.470 9.372 1.00 41.25 329 ALA A CA 1
ATOM 2521 C C . ALA A 1 329 ? 45.727 -3.224 9.516 1.00 41.25 329 ALA A C 1
ATOM 2523 O O . ALA A 1 329 ? 45.166 -2.798 8.478 1.00 41.25 329 ALA A O 1
#

Nearest PDB structures (foldseek):
  6ob8-assembly1_A  TM=8.440E-01  e=3.984E-11  [Leptolyngbya] sp. JSC-1
  6ob8-assembly1_B  TM=8.256E-01  e=2.335E-10  [Leptolyngbya] sp. JSC-1
  6ndp-assembly1_A  TM=6.771E-01  e=2.562E-09  Xanthomonas campestris pv. campestris str. 8004
  6ndo-assembly1_A  TM=6.213E-01  e=7.305E-10  Xanthomonas campestris pv. campestris str. 8004
  6ndo-assembly1_B  TM=6.624E-01  e=2.712E-09  Xanthomonas campestris pv. campestris str. 8004

Mean predicted aligned error: 16.86 Å

Radius of gyration: 37.38 Å; Cα contacts (8 Å, |Δi|>4): 448; chains: 1; bounding box: 131×74×109 Å